Protein AF-A0AAP7FTY3-F1 (afdb_monomer)

Secondary structure (DSSP,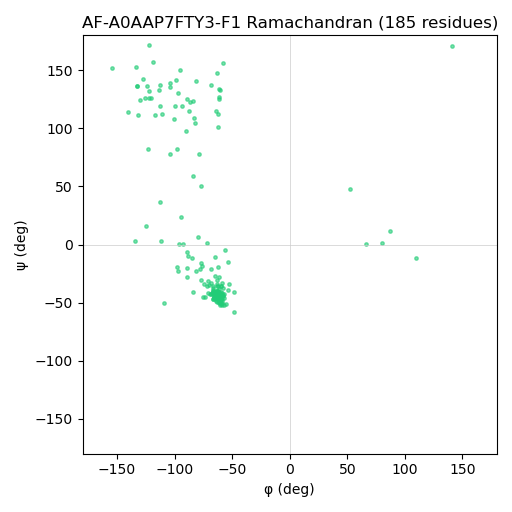 8-state):
-HHHHHHHHHHHHHHHHHIIIIIGGG--BTTB-TTT-HHHHHHHHHHHHHHHHHHHHHHHHHHHHHHHHHHHHHHHHHHHHHHHHHHHHHHTT-TT-TT-SGGGS-EEEE---TTSSHHHHHHHSS---SEEEE---TT--S-EEEEEE-SS-EEEEEE----GGGHHHHHHHHHHHHHHHHHHS--

Radius of gyration: 29.07 Å; Cα contacts (8 Å, |Δi|>4): 144; chains: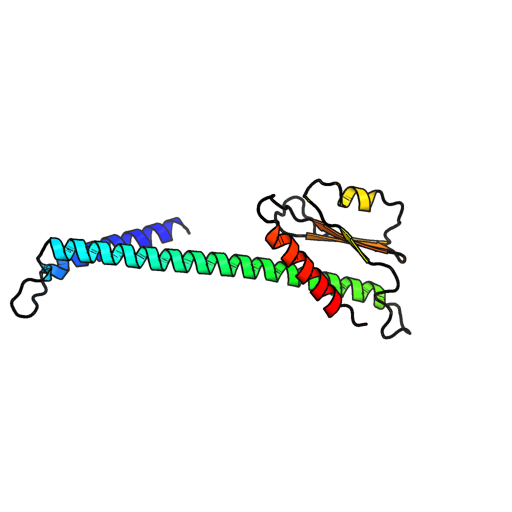 1; bounding box: 70×32×79 Å

Nearest PDB structures (foldseek):
  1e0s-assembly1_A  TM=6.165E-01  e=3.389E-02  Homo sapiens
  5ldd-assembly2_F  TM=4.486E-01  e=7.496E-02  Thermochaetoides thermophila DSM 1495
  3bb1-assembly3_E  TM=3.686E-01  e=3.668E-01  Pisum sativum
  3bb1-assembly3_F  TM=3.604E-01  e=8.113E-01  Pisum sativum
  3oa4-assembly1_A-2  TM=3.717E-01  e=9.744E-01  Halalkalibacterium halodurans C-125

Mean predicted aligned error: 12.83 Å

Sequence (187 aa):
MKRNLVSKTIISHISTLIIIWILLPFFKLSSYDLFASEVVKLFLTCMYFITFYVIKAHKDYKINFNSADQEYNGYLSKFSEALRELIYLRTKNIRFFRGRGLYRSPWFLTLGLSGSGKTTIVKNCNIHFNSKYSETSAKSNKPTFDWYSSPDITFIDINFKLTEVNRVEEASLFDNVIDLIKKESPS

Foldseek 3Di:
DVVVVVVVVVVVLVVVLCCQQPVLQVDDDPNDSQSPDPVNSVVVNVVVVVVVVVVVVVVVVVVVVVVVVVLLVVVLVVLLVVLLVVLCVQCVVPPDDDACRPVLAEEEEFDDAPPPCSVVCVVPPPDDFPDWDWPDDVPDQGWIWIWTDDSHYIYTYTDHNDDPPPPVVVVVSVVSSVVSNPVSRGD

Organism: NCBI:txid299583

Structure (mmCIF, N/CA/C/O backbone):
data_AF-A0AAP7FTY3-F1
#
_entry.id   AF-A0AAP7FTY3-F1
#
loop_
_atom_site.group_PDB
_atom_site.id
_atom_site.type_symbol
_atom_site.label_atom_id
_atom_site.label_alt_id
_atom_site.label_comp_id
_atom_site.label_asym_id
_atom_site.label_entity_id
_atom_site.label_seq_id
_atom_site.pdbx_PDB_ins_code
_atom_site.Cartn_x
_atom_site.Cartn_y
_atom_site.Cartn_z
_atom_site.occupancy
_atom_site.B_iso_or_equiv
_atom_site.auth_seq_id
_atom_site.auth_comp_id
_atom_site.auth_asym_id
_atom_site.auth_atom_id
_atom_site.pdbx_PDB_model_num
ATOM 1 N N . MET A 1 1 ? 16.499 15.109 -7.186 1.00 56.25 1 MET A N 1
ATOM 2 C CA . MET A 1 1 ? 17.030 13.726 -7.287 1.00 56.25 1 MET A CA 1
ATOM 3 C C . MET A 1 1 ? 16.732 13.038 -8.627 1.00 56.25 1 MET A C 1
ATOM 5 O O . MET A 1 1 ? 17.673 12.549 -9.237 1.00 56.25 1 MET A O 1
ATOM 9 N N . LYS A 1 2 ? 15.487 13.053 -9.148 1.00 51.47 2 LYS A N 1
ATOM 10 C CA . LYS A 1 2 ? 15.118 12.424 -10.445 1.00 51.47 2 LYS A CA 1
ATOM 11 C C . LYS A 1 2 ? 15.978 12.864 -11.647 1.00 51.47 2 LYS A C 1
ATOM 13 O O . LYS A 1 2 ? 16.383 12.022 -12.438 1.00 51.47 2 LYS A O 1
ATOM 18 N N . ARG A 1 3 ? 16.340 14.152 -11.732 1.00 59.53 3 ARG A N 1
ATOM 19 C CA . ARG A 1 3 ? 17.196 14.702 -12.807 1.00 59.53 3 ARG A CA 1
ATOM 20 C C . ARG A 1 3 ? 18.577 14.030 -12.896 1.00 59.53 3 ARG A C 1
ATOM 22 O O . ARG A 1 3 ? 19.085 13.839 -13.992 1.00 59.53 3 ARG A O 1
ATOM 29 N N . ASN A 1 4 ? 19.131 13.607 -11.756 1.00 72.69 4 ASN A N 1
ATOM 30 C CA . ASN A 1 4 ? 20.446 12.962 -11.683 1.00 72.69 4 ASN A CA 1
ATOM 31 C C . ASN A 1 4 ? 20.398 11.469 -12.037 1.00 72.69 4 ASN A C 1
ATOM 33 O O . ASN A 1 4 ? 21.420 10.902 -12.405 1.00 72.69 4 ASN A O 1
ATOM 37 N N . LEU A 1 5 ? 19.238 10.813 -11.911 1.00 71.19 5 LEU A N 1
ATOM 38 C CA . LEU A 1 5 ? 19.076 9.437 -12.391 1.00 71.19 5 LEU A CA 1
ATOM 39 C C . LEU A 1 5 ? 18.956 9.411 -13.913 1.00 71.19 5 LEU A C 1
ATOM 41 O O . LEU A 1 5 ? 19.634 8.623 -14.562 1.00 71.19 5 LEU A O 1
ATOM 45 N N . VAL A 1 6 ? 18.139 10.308 -14.472 1.00 75.12 6 VAL A N 1
ATOM 46 C CA . VAL A 1 6 ? 17.944 10.412 -15.923 1.00 75.12 6 VAL A CA 1
ATOM 47 C C . VAL A 1 6 ? 19.269 10.717 -16.624 1.00 75.12 6 VAL A C 1
ATOM 49 O O . VAL A 1 6 ? 19.604 10.046 -17.596 1.00 75.12 6 VAL A O 1
ATOM 52 N N . SER A 1 7 ? 20.076 11.641 -16.087 1.00 78.62 7 SER A N 1
ATOM 53 C CA . SER A 1 7 ? 21.395 11.941 -16.655 1.00 78.62 7 SER A CA 1
ATOM 54 C C . SER A 1 7 ? 22.347 10.741 -16.612 1.00 78.62 7 SER A C 1
ATOM 56 O O . SER A 1 7 ? 22.987 10.445 -17.615 1.00 78.62 7 SER A O 1
ATOM 58 N N . LYS A 1 8 ? 22.398 9.990 -15.504 1.00 87.19 8 LYS A N 1
ATOM 59 C CA . LYS A 1 8 ? 23.233 8.780 -15.390 1.00 87.19 8 LYS A CA 1
ATOM 60 C C . LYS A 1 8 ? 22.822 7.689 -16.377 1.00 87.19 8 LYS A C 1
ATOM 62 O O . LYS A 1 8 ? 23.684 7.062 -16.987 1.00 87.19 8 LYS A 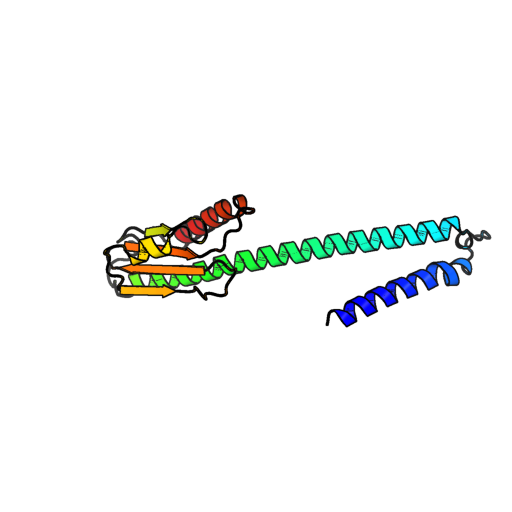O 1
ATOM 67 N N . THR A 1 9 ? 21.520 7.475 -16.558 1.00 89.44 9 THR A N 1
ATOM 68 C CA . THR A 1 9 ? 21.015 6.504 -17.531 1.00 89.44 9 THR A CA 1
ATOM 69 C C . THR A 1 9 ? 21.384 6.919 -18.951 1.00 89.44 9 THR A C 1
ATOM 71 O O . THR A 1 9 ? 21.896 6.091 -19.695 1.00 89.44 9 THR A O 1
ATOM 74 N N . ILE A 1 10 ? 21.208 8.190 -19.318 1.00 90.38 10 ILE A N 1
ATOM 75 C CA . ILE A 1 10 ? 21.577 8.697 -20.649 1.00 90.38 10 ILE A CA 1
ATOM 76 C C . ILE A 1 10 ? 23.078 8.518 -20.909 1.00 90.38 10 ILE A C 1
ATOM 78 O O . ILE A 1 10 ? 23.454 7.967 -21.939 1.00 90.38 10 ILE A O 1
ATOM 82 N N . ILE A 1 11 ? 23.933 8.896 -19.953 1.00 92.75 11 ILE A N 1
ATOM 83 C CA . ILE A 1 11 ? 25.392 8.740 -20.067 1.00 92.75 11 ILE A CA 1
ATOM 84 C C . ILE A 1 11 ? 25.777 7.267 -20.272 1.00 92.75 11 ILE A C 1
ATOM 86 O O . ILE A 1 11 ? 26.617 6.968 -21.117 1.00 92.75 11 ILE A O 1
ATOM 90 N N . SER A 1 12 ? 25.136 6.337 -19.556 1.00 90.69 12 SER A N 1
ATOM 91 C CA . SER A 1 12 ? 25.382 4.897 -19.714 1.00 90.69 12 SER A CA 1
ATOM 92 C C . SER A 1 12 ? 25.024 4.382 -21.113 1.00 90.69 12 SER A C 1
ATOM 94 O O . SER A 1 12 ? 25.802 3.624 -21.693 1.00 90.69 12 SER A O 1
ATOM 96 N N . HIS A 1 13 ? 23.899 4.823 -21.684 1.00 94.69 13 HIS A N 1
ATOM 97 C CA . HIS A 1 13 ? 23.507 4.436 -23.042 1.00 94.69 13 HIS A CA 1
ATOM 98 C C . HIS A 1 13 ? 24.479 4.998 -24.081 1.00 94.69 13 HIS A C 1
ATOM 100 O O . HIS A 1 13 ? 24.953 4.254 -24.934 1.00 94.69 13 HIS A O 1
ATOM 106 N N . ILE A 1 14 ? 24.827 6.285 -23.973 1.00 94.56 14 ILE A N 1
ATOM 107 C CA . ILE A 1 14 ? 25.783 6.940 -24.877 1.00 94.56 14 ILE A CA 1
ATOM 108 C C . ILE A 1 14 ? 27.138 6.226 -24.827 1.00 94.56 14 ILE A C 1
ATOM 110 O O . ILE A 1 14 ? 27.696 5.891 -25.867 1.00 94.56 14 ILE A O 1
ATOM 114 N N . SER A 1 15 ? 27.644 5.934 -23.627 1.00 94.25 15 SER A N 1
ATOM 115 C CA . SER A 1 15 ? 28.904 5.209 -23.450 1.00 94.25 15 SER A CA 1
ATOM 116 C C . SER A 1 15 ? 28.859 3.813 -24.078 1.00 94.25 15 SER A C 1
ATOM 118 O O . SER A 1 15 ? 29.801 3.425 -24.764 1.00 94.25 15 SER A O 1
ATOM 120 N N . THR A 1 16 ? 27.753 3.083 -23.911 1.00 93.88 16 THR A N 1
ATOM 121 C CA . THR A 1 16 ? 27.599 1.740 -24.492 1.00 93.88 16 THR A CA 1
ATOM 122 C C . THR A 1 16 ? 27.535 1.787 -26.019 1.00 93.88 16 THR A C 1
ATOM 124 O O . THR A 1 16 ? 28.165 0.971 -26.686 1.00 93.88 16 THR A O 1
ATOM 127 N N . LEU A 1 17 ? 26.841 2.776 -26.588 1.00 94.81 17 LEU A N 1
ATOM 128 C CA . LEU A 1 17 ? 26.791 2.982 -28.036 1.00 94.81 17 LEU A CA 1
ATOM 129 C C . LEU A 1 17 ? 28.168 3.333 -28.606 1.00 94.81 17 LEU A C 1
ATOM 131 O O . LEU A 1 17 ? 28.553 2.769 -29.624 1.00 94.81 17 LEU A O 1
ATOM 135 N N . ILE A 1 18 ? 28.939 4.186 -27.926 1.00 95.00 18 ILE A N 1
ATOM 136 C CA . ILE A 1 18 ? 30.329 4.488 -28.303 1.00 95.00 18 ILE A CA 1
ATOM 137 C C . ILE A 1 18 ? 31.173 3.209 -28.305 1.00 95.00 18 ILE A C 1
ATOM 139 O O . ILE A 1 18 ? 31.917 2.967 -29.252 1.00 95.00 18 ILE A O 1
ATOM 143 N N . ILE A 1 19 ? 31.036 2.358 -27.285 1.00 93.31 19 ILE A N 1
ATOM 144 C CA . ILE A 1 19 ? 31.771 1.091 -27.227 1.00 93.31 19 ILE A CA 1
ATOM 145 C C . ILE A 1 19 ? 31.411 0.201 -28.422 1.00 93.31 19 ILE A C 1
ATOM 147 O O . ILE A 1 19 ? 32.313 -0.265 -29.110 1.00 93.31 19 ILE A O 1
ATOM 151 N N . ILE A 1 20 ? 30.121 -0.002 -28.704 1.00 93.00 20 ILE A N 1
ATOM 152 C CA . ILE A 1 20 ? 29.664 -0.895 -29.782 1.00 93.00 20 ILE A CA 1
ATOM 153 C C . ILE A 1 20 ? 30.061 -0.367 -31.166 1.00 93.00 20 ILE A C 1
ATOM 155 O O . ILE A 1 20 ? 30.523 -1.136 -32.005 1.00 93.00 20 ILE A O 1
ATOM 159 N N . TRP A 1 21 ? 29.874 0.928 -31.416 1.00 93.56 21 TRP A N 1
ATOM 160 C CA . TRP A 1 21 ? 30.017 1.498 -32.757 1.00 93.56 21 TRP A CA 1
ATOM 161 C C . TRP A 1 21 ? 31.434 1.961 -33.082 1.00 93.56 21 TRP A C 1
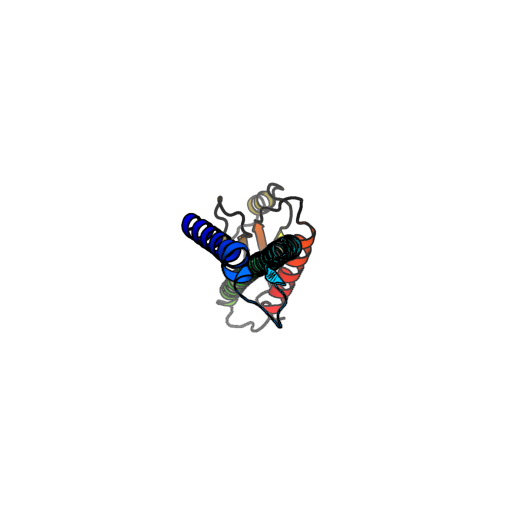ATOM 163 O O . TRP A 1 21 ? 31.811 1.946 -34.252 1.00 93.56 21 TRP A O 1
ATOM 173 N N . ILE A 1 22 ? 32.216 2.357 -32.074 1.00 92.88 22 ILE A N 1
ATOM 174 C CA . ILE A 1 22 ? 33.556 2.922 -32.268 1.00 92.88 22 ILE A CA 1
ATOM 175 C C . ILE A 1 22 ? 34.631 1.948 -31.798 1.00 92.88 22 ILE A C 1
ATOM 177 O O . ILE A 1 22 ? 35.552 1.679 -32.555 1.00 92.88 22 ILE A O 1
ATOM 181 N N . LEU A 1 23 ? 34.539 1.405 -30.581 1.00 89.94 23 LEU A N 1
ATOM 182 C CA . LEU A 1 23 ? 35.636 0.616 -30.001 1.00 89.94 23 LEU A CA 1
ATOM 183 C C . LEU A 1 23 ? 35.629 -0.849 -30.453 1.00 89.94 23 LEU A C 1
ATOM 185 O O . LEU A 1 23 ? 36.684 -1.409 -30.740 1.00 89.94 23 LEU A O 1
ATOM 189 N N . LEU A 1 24 ? 34.453 -1.471 -30.534 1.00 87.75 24 LEU A N 1
ATOM 190 C CA . LEU A 1 24 ? 34.304 -2.892 -30.849 1.00 87.75 24 LEU A CA 1
ATOM 191 C C . LEU A 1 24 ? 34.847 -3.292 -32.240 1.00 87.75 24 LEU A C 1
ATOM 193 O O . LEU A 1 24 ? 35.488 -4.338 -32.321 1.00 87.75 24 LEU A O 1
ATOM 197 N N . PRO A 1 25 ? 34.695 -2.482 -33.311 1.00 87.75 25 PRO A N 1
ATOM 198 C CA . PRO A 1 25 ? 35.256 -2.789 -34.632 1.00 87.75 25 PRO A CA 1
ATOM 199 C C . PRO A 1 25 ? 36.789 -2.892 -34.685 1.00 87.75 25 PRO A C 1
ATOM 201 O O . PRO A 1 25 ? 37.315 -3.482 -35.625 1.00 87.75 25 PRO A O 1
ATOM 204 N N . PHE A 1 26 ? 37.517 -2.343 -33.702 1.00 86.00 26 PHE A N 1
ATOM 205 C CA . PHE A 1 26 ? 38.982 -2.460 -33.638 1.00 86.00 26 PHE A CA 1
ATOM 206 C C . PHE A 1 26 ? 39.458 -3.829 -33.134 1.00 86.00 26 PHE A C 1
ATOM 208 O O . PHE A 1 26 ? 40.625 -4.178 -33.317 1.00 86.00 26 PHE A O 1
ATOM 215 N N . PHE A 1 27 ? 38.578 -4.619 -32.514 1.00 83.94 27 PHE A N 1
ATOM 216 C CA . PHE A 1 27 ? 38.914 -5.955 -32.038 1.00 83.94 27 PHE A CA 1
ATOM 217 C C . PHE A 1 27 ? 38.703 -6.979 -33.154 1.00 83.94 27 PHE A C 1
ATOM 219 O O . PHE A 1 27 ? 37.579 -7.237 -33.582 1.00 83.94 27 PHE A O 1
ATOM 226 N N . LYS A 1 28 ? 39.796 -7.597 -33.604 1.00 81.62 28 LYS A N 1
ATOM 227 C CA . LYS A 1 28 ? 39.770 -8.687 -34.584 1.00 81.62 28 LYS A CA 1
ATOM 228 C C . LYS A 1 28 ? 39.847 -10.022 -33.859 1.00 81.62 28 LYS A C 1
ATOM 230 O O . LYS A 1 28 ? 40.738 -10.223 -33.034 1.00 81.62 28 LYS A O 1
ATOM 235 N N . LEU A 1 29 ? 38.948 -10.947 -34.183 1.00 77.00 29 LEU A N 1
ATOM 236 C CA . LEU A 1 29 ? 38.989 -12.310 -33.659 1.00 77.00 29 LEU A CA 1
ATOM 237 C C . LEU A 1 29 ? 39.301 -13.260 -34.819 1.00 77.00 29 LEU A C 1
ATOM 239 O O . LEU A 1 29 ? 38.539 -13.330 -35.779 1.00 77.00 29 LEU A O 1
ATOM 243 N N . SER A 1 30 ? 40.417 -13.992 -34.742 1.00 65.50 30 SER A N 1
ATOM 244 C CA . SER A 1 30 ? 40.766 -15.039 -35.719 1.00 65.50 30 SER A CA 1
ATOM 245 C C . SER A 1 30 ? 40.736 -14.562 -37.186 1.00 65.50 30 SER A C 1
ATOM 247 O O . SER A 1 30 ? 40.146 -15.211 -38.047 1.00 65.50 30 SER A O 1
ATOM 249 N N . SER A 1 31 ? 41.354 -13.413 -37.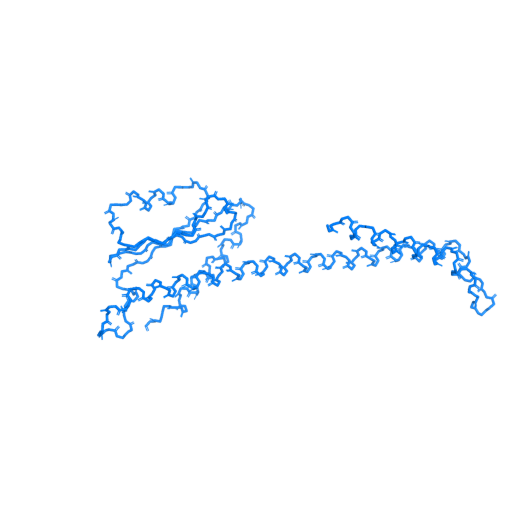472 1.00 72.75 31 SER A N 1
ATOM 250 C CA . SER A 1 31 ? 41.486 -12.842 -38.828 1.00 72.75 31 SER A CA 1
ATOM 251 C C . SER A 1 31 ? 40.187 -12.389 -39.515 1.00 72.75 31 SER A C 1
ATOM 253 O O . SER A 1 31 ? 40.257 -11.870 -40.627 1.00 72.75 31 SER A O 1
ATOM 255 N N . TYR A 1 32 ? 39.026 -12.515 -38.863 1.00 75.38 32 TYR A N 1
ATOM 256 C CA . TYR A 1 32 ? 37.750 -11.994 -39.354 1.00 75.38 32 TYR A CA 1
ATOM 257 C C . TYR A 1 32 ? 37.348 -10.726 -38.594 1.00 75.38 32 TYR A C 1
ATOM 259 O O . TYR A 1 32 ? 37.378 -10.675 -37.360 1.00 75.38 32 TYR A O 1
ATOM 267 N N . ASP A 1 33 ? 36.892 -9.715 -39.334 1.00 81.56 33 ASP A N 1
ATOM 268 C CA . ASP A 1 33 ? 36.390 -8.452 -38.783 1.00 81.56 33 ASP A CA 1
ATOM 269 C C . ASP A 1 33 ? 34.911 -8.592 -38.378 1.00 81.56 33 ASP A C 1
ATOM 271 O O . ASP A 1 33 ? 34.017 -7.905 -38.873 1.00 81.56 33 ASP A O 1
ATOM 275 N N . LEU A 1 34 ? 34.642 -9.535 -37.470 1.00 78.69 34 LEU A N 1
ATOM 276 C CA . LEU A 1 34 ? 33.290 -9.951 -37.081 1.00 78.69 34 LEU A CA 1
ATOM 277 C C . LEU A 1 34 ? 32.464 -8.788 -36.500 1.00 78.69 34 LEU A C 1
ATOM 279 O O . LEU A 1 34 ? 31.272 -8.672 -36.773 1.00 78.69 34 LEU A O 1
ATOM 283 N N . PHE A 1 35 ? 33.112 -7.884 -35.761 1.00 83.62 35 PHE A N 1
ATOM 284 C CA . PHE A 1 35 ? 32.482 -6.709 -35.150 1.00 83.62 35 PHE A CA 1
ATOM 285 C C . PHE A 1 35 ? 32.465 -5.463 -36.050 1.00 83.62 35 PHE A C 1
ATOM 287 O O . PHE A 1 35 ? 31.834 -4.467 -35.699 1.00 83.62 35 PHE A O 1
ATOM 294 N N . ALA A 1 36 ? 33.118 -5.499 -37.218 1.00 83.50 36 ALA A N 1
ATOM 295 C CA . ALA A 1 36 ? 33.057 -4.398 -38.181 1.00 83.50 36 ALA A CA 1
ATOM 296 C C . ALA A 1 36 ? 31.750 -4.403 -38.989 1.00 83.50 36 ALA A C 1
ATOM 298 O O . ALA A 1 36 ? 31.345 -3.358 -39.499 1.00 83.50 36 ALA A O 1
ATOM 299 N N . SER A 1 37 ? 31.069 -5.553 -39.063 1.00 90.31 37 SER A N 1
ATOM 300 C CA . SER A 1 37 ? 29.787 -5.694 -39.752 1.00 90.31 37 SER A CA 1
ATOM 301 C C . SER A 1 37 ? 28.703 -4.812 -39.129 1.00 90.31 37 SER A C 1
ATOM 303 O O . SER A 1 37 ? 28.418 -4.892 -37.931 1.00 90.31 37 SER A O 1
ATOM 305 N N . GLU A 1 38 ? 28.047 -4.004 -39.963 1.00 90.75 38 GLU A N 1
ATOM 306 C CA . GLU A 1 38 ? 26.922 -3.151 -39.556 1.00 90.75 38 GLU A CA 1
ATOM 307 C C . GLU A 1 38 ? 25.753 -3.964 -38.988 1.00 90.75 38 GLU A C 1
ATOM 309 O O . GLU A 1 38 ? 25.118 -3.567 -38.010 1.00 90.75 38 GLU A O 1
ATOM 314 N N . VAL A 1 39 ? 25.517 -5.156 -39.542 1.00 92.44 39 VAL A N 1
ATOM 315 C CA . VAL A 1 39 ? 24.453 -6.059 -39.083 1.00 92.44 39 VAL A CA 1
ATOM 316 C C . VAL A 1 39 ? 24.728 -6.535 -37.656 1.00 92.44 39 VAL A C 1
ATOM 318 O O . VAL A 1 39 ? 23.821 -6.565 -36.824 1.00 92.44 39 VAL A O 1
ATOM 321 N N . VAL A 1 40 ? 25.989 -6.851 -37.344 1.00 91.06 40 VAL A N 1
ATOM 322 C CA . VAL A 1 40 ? 26.396 -7.305 -36.006 1.00 91.06 40 VAL A CA 1
ATOM 323 C C . VAL A 1 40 ? 26.275 -6.169 -34.988 1.00 91.06 40 VAL A C 1
ATOM 325 O O . VAL A 1 40 ? 25.738 -6.381 -33.900 1.00 91.06 40 VAL A O 1
ATOM 328 N N . LYS A 1 41 ? 26.689 -4.945 -35.341 1.00 91.50 41 LYS A N 1
ATOM 329 C CA . LYS A 1 41 ? 26.549 -3.759 -34.473 1.00 91.50 41 LYS A CA 1
ATOM 330 C C . LYS A 1 41 ? 25.088 -3.431 -34.163 1.00 91.50 41 LYS A C 1
ATOM 332 O O . LYS A 1 41 ? 24.751 -3.171 -33.003 1.00 91.50 41 LYS A O 1
ATOM 337 N N . LEU A 1 42 ? 24.212 -3.478 -35.169 1.00 94.00 42 LEU A N 1
ATOM 338 C CA . LEU A 1 42 ? 22.771 -3.289 -34.984 1.00 94.00 42 LEU A CA 1
ATOM 339 C C . LEU A 1 42 ? 22.185 -4.362 -34.066 1.00 94.00 42 LEU A C 1
ATOM 341 O O . LEU A 1 42 ? 21.486 -4.031 -33.108 1.00 94.00 42 LEU A O 1
ATOM 345 N N . PHE A 1 43 ? 22.530 -5.630 -34.297 1.00 95.06 43 PHE A N 1
ATOM 346 C CA . PHE A 1 43 ? 22.065 -6.738 -33.468 1.00 95.06 43 PHE A CA 1
ATOM 347 C C . PHE A 1 43 ? 22.486 -6.583 -31.997 1.00 95.06 43 PHE A C 1
ATOM 349 O O . PHE A 1 43 ? 21.647 -6.692 -31.102 1.00 95.06 43 PHE A O 1
ATOM 356 N N . LEU A 1 44 ? 23.756 -6.255 -31.735 1.00 93.56 44 LEU A N 1
ATOM 357 C CA . LEU A 1 44 ? 24.267 -6.010 -30.380 1.00 93.56 44 LEU A CA 1
ATOM 358 C C . LEU A 1 44 ? 23.581 -4.815 -29.710 1.00 93.56 44 LEU A C 1
ATOM 360 O O . LEU A 1 44 ? 23.237 -4.882 -28.528 1.00 93.56 44 LEU A O 1
ATOM 364 N N . THR A 1 45 ? 23.330 -3.746 -30.468 1.00 94.62 45 THR A N 1
ATOM 365 C CA . THR A 1 45 ? 22.603 -2.569 -29.975 1.00 94.62 45 THR A CA 1
ATOM 366 C C . THR A 1 45 ? 21.177 -2.945 -29.562 1.00 94.62 45 THR A C 1
ATOM 368 O O . THR A 1 45 ? 20.746 -2.612 -28.457 1.00 94.62 45 THR A O 1
ATOM 371 N N . CYS A 1 46 ? 20.454 -3.694 -30.399 1.00 96.06 46 CYS A N 1
ATOM 372 C CA . CYS A 1 46 ? 19.114 -4.186 -30.079 1.00 96.06 46 CYS A CA 1
ATOM 373 C C . CYS A 1 46 ? 19.117 -5.097 -28.844 1.00 96.06 46 CYS A C 1
ATOM 375 O O . CYS A 1 46 ? 18.321 -4.884 -27.929 1.00 96.06 46 CYS A O 1
ATOM 377 N N . MET A 1 47 ? 20.036 -6.066 -28.776 1.00 96.06 47 MET A N 1
ATOM 378 C CA . MET A 1 47 ? 20.181 -6.968 -27.627 1.00 96.06 47 MET A CA 1
ATOM 379 C C . MET A 1 47 ? 20.426 -6.207 -26.322 1.00 96.06 47 MET A C 1
ATOM 381 O O . MET A 1 47 ? 19.803 -6.520 -25.303 1.00 96.06 47 MET A O 1
ATOM 385 N N . TYR A 1 48 ? 21.284 -5.185 -26.352 1.00 95.88 48 TYR A N 1
ATOM 386 C CA . TYR A 1 48 ? 21.545 -4.328 -25.200 1.00 95.88 48 TYR A CA 1
ATOM 387 C C . TYR A 1 48 ? 20.271 -3.626 -24.710 1.00 95.88 48 TYR A C 1
ATOM 389 O O . TYR A 1 48 ? 19.934 -3.736 -23.530 1.00 95.88 48 TYR A O 1
ATOM 397 N N . PHE A 1 49 ? 19.529 -2.957 -25.600 1.00 96.06 49 PHE A N 1
ATOM 398 C CA . PHE A 1 49 ? 18.308 -2.246 -25.213 1.00 96.06 49 PHE A CA 1
ATOM 399 C C . PHE A 1 49 ? 17.225 -3.190 -24.690 1.00 96.06 49 PHE A C 1
ATOM 401 O O . PHE A 1 49 ? 16.628 -2.903 -23.653 1.00 96.06 49 PHE A O 1
ATOM 408 N N . ILE A 1 50 ? 17.000 -4.328 -25.355 1.00 96.31 50 ILE A N 1
ATOM 409 C CA . ILE A 1 50 ? 16.035 -5.340 -24.902 1.00 96.31 50 ILE A CA 1
ATOM 410 C C . ILE A 1 50 ? 16.390 -5.789 -23.484 1.00 96.31 50 ILE A C 1
ATOM 412 O O . ILE A 1 50 ? 15.560 -5.709 -22.580 1.00 96.31 50 ILE A O 1
ATOM 416 N N . THR A 1 51 ? 17.644 -6.185 -23.264 1.00 95.44 51 THR A N 1
ATOM 417 C CA . THR A 1 51 ? 18.115 -6.658 -21.957 1.00 95.44 51 THR A CA 1
ATOM 418 C C . THR A 1 51 ? 17.966 -5.576 -20.888 1.00 95.44 51 THR A C 1
ATOM 420 O O . THR A 1 51 ? 17.450 -5.839 -19.800 1.00 95.44 51 THR A O 1
ATOM 423 N N . PHE A 1 52 ? 18.356 -4.337 -21.196 1.00 94.75 52 PHE A N 1
ATOM 424 C CA . PHE A 1 52 ? 18.249 -3.211 -20.274 1.00 94.75 52 PHE A CA 1
ATOM 425 C C . PHE A 1 52 ? 16.796 -2.935 -19.867 1.00 94.75 52 PHE A C 1
ATOM 427 O O . PHE A 1 52 ? 16.504 -2.819 -18.674 1.00 94.75 52 PHE A O 1
ATOM 434 N N . TYR A 1 53 ? 15.875 -2.856 -20.833 1.00 94.62 53 TYR A N 1
ATOM 435 C CA . TYR A 1 53 ? 14.469 -2.566 -20.554 1.00 94.62 53 TYR A CA 1
ATOM 436 C C . TYR A 1 53 ? 13.760 -3.717 -19.842 1.00 94.62 53 TYR A C 1
ATOM 438 O O . TYR A 1 53 ? 12.962 -3.449 -18.948 1.00 94.62 53 TYR A O 1
ATOM 446 N N . VAL A 1 54 ? 14.097 -4.974 -20.148 1.00 95.50 54 VAL A N 1
ATOM 447 C CA . VAL A 1 54 ? 13.573 -6.141 -19.420 1.00 95.50 54 VAL A CA 1
ATOM 448 C C . VAL A 1 54 ? 14.031 -6.125 -17.960 1.00 95.50 54 VAL A C 1
ATOM 450 O O . VAL A 1 54 ? 13.205 -6.237 -17.054 1.00 95.50 54 VAL A O 1
ATOM 453 N N . ILE A 1 55 ? 15.327 -5.909 -17.702 1.00 92.88 55 ILE A N 1
ATOM 454 C CA . ILE A 1 55 ? 15.857 -5.821 -16.331 1.00 92.88 55 ILE A CA 1
ATOM 455 C C . ILE A 1 55 ? 15.221 -4.651 -15.578 1.00 92.88 55 ILE A C 1
ATOM 457 O O . ILE A 1 55 ? 14.876 -4.785 -14.401 1.00 92.88 55 ILE A O 1
ATOM 461 N N . LYS A 1 56 ? 15.066 -3.500 -16.236 1.00 92.06 56 LYS A N 1
ATOM 462 C CA . LYS A 1 56 ? 14.434 -2.323 -15.642 1.00 92.06 56 LYS A CA 1
ATOM 463 C C . LYS A 1 56 ? 12.972 -2.597 -15.292 1.00 92.06 56 LYS A C 1
ATOM 465 O O . LYS A 1 56 ? 12.595 -2.372 -14.150 1.00 92.06 56 LYS A O 1
ATOM 470 N N . ALA A 1 57 ? 12.192 -3.149 -16.220 1.00 89.31 57 ALA A N 1
ATOM 471 C CA . ALA A 1 57 ? 10.791 -3.495 -15.990 1.00 89.31 57 ALA A CA 1
ATOM 472 C C . ALA A 1 57 ? 10.633 -4.480 -14.823 1.00 89.31 57 ALA A C 1
ATOM 474 O O . ALA A 1 57 ? 9.798 -4.271 -13.947 1.00 89.31 57 ALA A O 1
ATOM 475 N N . HIS A 1 58 ? 11.486 -5.505 -14.752 1.00 90.38 58 HIS A N 1
ATOM 476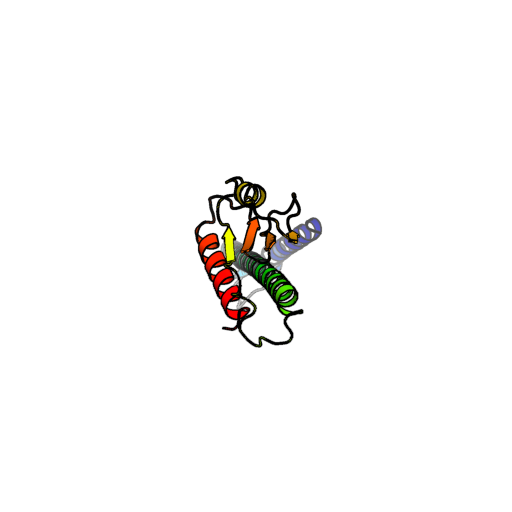 C CA . HIS A 1 58 ? 11.467 -6.463 -13.649 1.00 90.38 58 HIS A CA 1
ATOM 477 C C . HIS A 1 58 ? 11.828 -5.815 -12.301 1.00 90.38 58 HIS A C 1
ATOM 479 O O . HIS A 1 58 ? 11.219 -6.118 -11.274 1.00 90.38 58 HIS A O 1
ATOM 485 N N . LYS A 1 59 ? 12.822 -4.917 -12.273 1.00 87.00 59 LYS A N 1
ATOM 486 C CA . LYS A 1 59 ? 13.187 -4.177 -11.054 1.00 87.00 59 LYS A CA 1
ATOM 487 C C . LYS A 1 59 ? 12.072 -3.239 -10.609 1.00 87.00 59 LYS A C 1
ATOM 489 O O . LYS A 1 59 ? 11.739 -3.247 -9.429 1.00 87.00 59 LYS A O 1
ATOM 494 N N . ASP A 1 60 ? 11.491 -2.484 -11.534 1.00 85.06 60 ASP A N 1
ATOM 495 C CA . ASP A 1 60 ? 10.406 -1.547 -11.247 1.00 85.06 60 ASP A CA 1
ATOM 496 C C . ASP A 1 60 ? 9.171 -2.302 -10.731 1.00 85.06 60 ASP A C 1
ATOM 498 O O . ASP A 1 60 ? 8.601 -1.917 -9.711 1.00 85.06 60 ASP A O 1
ATOM 502 N N . TYR A 1 61 ? 8.824 -3.440 -11.346 1.00 81.75 61 TYR A N 1
ATOM 503 C CA . TYR A 1 61 ? 7.762 -4.324 -10.859 1.00 81.75 61 TYR A CA 1
ATOM 504 C C . TYR A 1 61 ? 8.038 -4.815 -9.434 1.00 81.75 61 TYR A C 1
ATOM 506 O O . TYR A 1 61 ? 7.196 -4.659 -8.555 1.00 81.75 61 TYR A O 1
ATOM 514 N N . LYS A 1 62 ? 9.239 -5.347 -9.174 1.00 82.44 62 LYS A N 1
ATOM 515 C CA . LYS A 1 62 ? 9.615 -5.860 -7.850 1.00 82.44 62 LYS A CA 1
ATOM 516 C C . LYS A 1 62 ? 9.618 -4.770 -6.775 1.00 82.44 62 LYS A C 1
ATOM 518 O O . LYS A 1 62 ? 9.193 -5.025 -5.655 1.00 82.44 62 LYS A O 1
ATOM 523 N N . ILE A 1 63 ? 10.100 -3.567 -7.092 1.00 81.69 63 ILE A N 1
ATOM 524 C CA . ILE A 1 63 ? 10.122 -2.439 -6.151 1.00 81.69 63 ILE A CA 1
ATOM 525 C C . ILE A 1 63 ? 8.699 -1.993 -5.830 1.00 81.69 63 ILE A C 1
ATOM 527 O O . ILE A 1 63 ? 8.380 -1.822 -4.655 1.00 81.69 63 ILE A O 1
ATOM 531 N N . ASN A 1 64 ? 7.850 -1.833 -6.846 1.00 75.50 64 ASN A N 1
ATOM 532 C CA . ASN A 1 64 ? 6.461 -1.427 -6.657 1.00 75.50 64 ASN A CA 1
ATOM 533 C C . ASN A 1 64 ? 5.682 -2.479 -5.863 1.00 75.50 64 ASN A C 1
ATOM 535 O O . ASN A 1 64 ? 4.986 -2.121 -4.919 1.00 75.50 64 ASN A O 1
ATOM 539 N N . PHE A 1 65 ? 5.860 -3.761 -6.190 1.00 76.12 65 PHE A N 1
ATOM 540 C CA . PHE A 1 65 ? 5.238 -4.869 -5.470 1.00 76.12 65 PHE A CA 1
ATOM 541 C C . PHE A 1 65 ? 5.676 -4.909 -4.002 1.00 76.12 65 PHE A C 1
ATOM 543 O O . PHE A 1 65 ? 4.833 -4.879 -3.113 1.00 76.12 65 PHE A O 1
ATOM 550 N N . ASN A 1 66 ? 6.984 -4.882 -3.729 1.00 74.62 66 ASN A N 1
ATOM 551 C CA . ASN A 1 66 ? 7.495 -4.882 -2.356 1.00 74.62 66 ASN A CA 1
ATOM 552 C C . ASN A 1 66 ? 7.060 -3.637 -1.573 1.00 74.62 66 ASN A C 1
ATOM 554 O O . ASN A 1 66 ? 6.837 -3.723 -0.374 1.00 74.62 66 ASN A O 1
ATOM 558 N N . SER A 1 67 ? 6.970 -2.480 -2.233 1.00 72.31 67 SER A N 1
ATOM 559 C CA . SER A 1 67 ? 6.532 -1.237 -1.591 1.00 72.31 67 SER A CA 1
ATOM 560 C C . SER A 1 67 ? 5.047 -1.296 -1.235 1.00 72.31 67 SER A C 1
ATOM 562 O O . SER A 1 67 ? 4.683 -0.907 -0.130 1.00 72.31 67 SER A O 1
ATOM 564 N N . ALA A 1 68 ? 4.208 -1.825 -2.132 1.00 70.12 68 ALA A N 1
ATOM 565 C CA . ALA A 1 68 ? 2.791 -2.059 -1.871 1.00 70.12 68 ALA A CA 1
ATOM 566 C C . ALA A 1 68 ? 2.589 -3.072 -0.732 1.00 70.12 68 ALA A C 1
ATOM 568 O O . ALA A 1 68 ? 1.801 -2.818 0.174 1.00 70.12 68 ALA A O 1
ATOM 569 N N . ASP A 1 69 ? 3.352 -4.167 -0.722 1.00 74.31 69 ASP A N 1
ATOM 570 C CA . ASP A 1 69 ? 3.308 -5.180 0.338 1.00 74.31 69 ASP A CA 1
ATOM 571 C C . ASP A 1 69 ? 3.814 -4.636 1.688 1.00 74.31 69 ASP A C 1
ATOM 573 O O . ASP A 1 69 ? 3.194 -4.845 2.729 1.00 74.31 69 ASP A O 1
ATOM 577 N N . GLN A 1 70 ? 4.902 -3.859 1.705 1.00 74.19 70 GLN A N 1
ATOM 578 C CA . GLN A 1 70 ? 5.373 -3.185 2.922 1.00 74.19 70 GLN A CA 1
ATOM 579 C C . GLN A 1 70 ? 4.355 -2.179 3.460 1.00 74.19 70 GLN A C 1
ATOM 581 O O . GLN A 1 70 ? 4.150 -2.094 4.671 1.00 74.19 70 GLN A O 1
ATOM 586 N N . GLU A 1 71 ? 3.726 -1.409 2.575 1.00 68.12 71 GLU A N 1
ATOM 587 C CA . GLU A 1 71 ? 2.691 -0.453 2.947 1.00 68.12 71 GLU A CA 1
ATOM 588 C C . GLU A 1 71 ? 1.461 -1.173 3.518 1.00 68.12 71 GLU A C 1
ATOM 590 O O . GLU A 1 71 ? 0.983 -0.794 4.588 1.00 68.12 71 GLU A O 1
ATOM 595 N N . TYR A 1 72 ? 1.025 -2.259 2.875 1.00 70.19 72 TYR A N 1
ATOM 596 C CA . TYR A 1 72 ? -0.057 -3.128 3.335 1.00 70.19 72 TYR A CA 1
ATOM 597 C C . TYR A 1 72 ? 0.217 -3.728 4.722 1.00 70.19 72 TYR A C 1
ATOM 599 O O . TYR A 1 72 ? -0.580 -3.563 5.649 1.00 70.19 72 TYR A O 1
ATOM 607 N N . ASN A 1 73 ? 1.383 -4.350 4.909 1.00 74.00 73 ASN A N 1
ATOM 608 C CA . ASN A 1 73 ? 1.786 -4.930 6.190 1.00 74.00 73 ASN A CA 1
ATOM 609 C C . ASN A 1 73 ? 1.924 -3.868 7.294 1.00 74.00 73 ASN A C 1
ATOM 611 O O . ASN A 1 73 ? 1.589 -4.128 8.450 1.00 74.00 73 ASN A O 1
ATOM 615 N N . GLY A 1 74 ? 2.351 -2.650 6.944 1.00 74.88 74 GLY A N 1
ATOM 616 C CA . GLY A 1 74 ? 2.394 -1.517 7.868 1.00 74.88 74 GLY A CA 1
ATOM 617 C C . GLY A 1 74 ? 1.012 -1.064 8.357 1.00 74.88 74 GLY A C 1
ATOM 618 O O . GLY A 1 74 ? 0.899 -0.526 9.458 1.00 74.88 74 GLY A O 1
ATOM 619 N N . TYR A 1 75 ? -0.054 -1.284 7.581 1.00 71.62 75 TYR A N 1
ATOM 620 C CA . TYR A 1 75 ? -1.423 -1.021 8.036 1.00 71.62 75 TYR A CA 1
ATOM 621 C C . TYR A 1 75 ? -1.900 -2.063 9.035 1.00 71.62 75 TYR A C 1
ATOM 623 O O . TYR A 1 75 ? -2.437 -1.706 10.084 1.00 71.62 75 TYR A O 1
ATOM 631 N N . LEU A 1 76 ? -1.651 -3.340 8.746 1.00 74.75 76 LEU A N 1
ATOM 632 C CA . LEU A 1 76 ? -2.007 -4.426 9.654 1.00 74.75 76 LEU A CA 1
ATOM 633 C C . LEU A 1 76 ? -1.254 -4.326 10.986 1.00 74.75 76 LEU A C 1
ATOM 635 O O . LEU A 1 76 ? -1.839 -4.596 12.033 1.00 74.75 76 LEU A O 1
ATOM 639 N N . SER A 1 77 ? 0.009 -3.884 10.980 1.00 79.44 77 SER A N 1
ATOM 640 C CA . SER A 1 77 ? 0.771 -3.698 12.219 1.00 79.44 77 SER A CA 1
ATOM 641 C C . SER A 1 77 ? 0.185 -2.592 13.100 1.00 79.44 77 SER A C 1
ATOM 643 O O . SER A 1 77 ? -0.004 -2.809 14.293 1.00 79.44 77 SER A O 1
ATOM 645 N N . LYS A 1 78 ? -0.178 -1.439 12.523 1.00 74.81 78 LYS A N 1
ATOM 646 C CA . LYS A 1 78 ? -0.833 -0.347 13.266 1.00 74.81 78 LYS A CA 1
ATOM 647 C C . LYS A 1 78 ? -2.188 -0.761 13.819 1.00 74.81 78 LYS A C 1
ATOM 649 O O . LYS A 1 78 ? -2.492 -0.501 14.978 1.00 74.81 78 LYS A O 1
ATOM 654 N N . PHE A 1 79 ? -2.971 -1.472 13.011 1.00 75.38 79 PHE A N 1
ATOM 655 C CA . PHE A 1 79 ? -4.236 -2.033 13.461 1.00 75.38 79 PHE A CA 1
ATOM 656 C C . PHE A 1 79 ? -4.037 -3.012 14.631 1.00 75.38 79 PHE A C 1
ATOM 658 O O . PHE A 1 79 ? -4.776 -2.955 15.612 1.00 75.38 79 PHE A O 1
ATOM 665 N N . SER A 1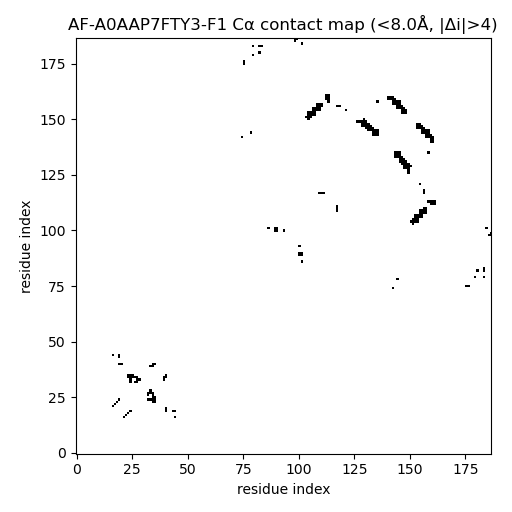 80 ? -2.995 -3.851 14.581 1.00 78.88 80 SER A N 1
ATOM 666 C CA . SER A 1 80 ? -2.622 -4.748 15.683 1.00 78.88 80 SER A CA 1
ATOM 667 C C . SER A 1 80 ? -2.270 -3.996 16.962 1.00 78.88 80 SER A C 1
ATOM 669 O O . SER A 1 80 ? -2.638 -4.438 18.049 1.00 78.88 80 SER A O 1
ATOM 671 N N . GLU A 1 81 ? -1.539 -2.889 16.852 1.00 78.94 81 GLU A N 1
ATOM 672 C CA . GLU A 1 81 ? -1.171 -2.049 17.992 1.00 78.94 81 GLU A CA 1
ATOM 673 C C . GLU A 1 81 ? -2.411 -1.403 18.621 1.00 78.94 81 GLU A C 1
ATOM 675 O O . GLU A 1 81 ? -2.607 -1.515 19.833 1.00 78.94 81 GLU A O 1
ATOM 680 N N . ALA A 1 82 ? -3.300 -0.836 17.800 1.00 73.88 82 ALA A N 1
ATOM 681 C CA . ALA A 1 82 ? -4.562 -0.254 18.253 1.00 73.88 82 ALA A CA 1
ATOM 682 C C . ALA A 1 82 ? -5.493 -1.300 18.903 1.00 73.88 82 ALA A C 1
ATOM 684 O O . ALA A 1 82 ? -6.080 -1.036 19.957 1.00 73.88 82 ALA A O 1
ATOM 685 N N . LEU A 1 83 ? -5.579 -2.515 18.335 1.00 76.31 83 LEU A N 1
ATOM 686 C CA . LEU A 1 83 ? -6.290 -3.650 18.945 1.00 76.31 83 LEU A CA 1
ATOM 687 C C . LEU A 1 83 ? -5.766 -3.931 20.354 1.00 76.31 83 LEU A C 1
ATOM 689 O O . LEU A 1 83 ? -6.547 -4.009 21.304 1.00 76.31 83 LEU A O 1
ATOM 693 N N . ARG A 1 84 ? -4.444 -4.067 20.505 1.00 77.81 84 ARG A N 1
ATOM 694 C CA . ARG A 1 84 ? -3.808 -4.367 21.796 1.00 77.81 84 ARG A CA 1
ATOM 695 C C . ARG A 1 84 ? -4.044 -3.273 22.824 1.00 77.81 84 ARG A C 1
ATOM 697 O O . ARG A 1 84 ? -4.329 -3.585 23.981 1.00 77.81 84 ARG A O 1
ATOM 704 N N . GLU A 1 85 ? -3.952 -2.011 22.417 1.00 76.69 85 GLU A N 1
ATOM 705 C CA . GLU A 1 85 ? -4.228 -0.875 23.294 1.00 76.69 85 GLU A CA 1
ATOM 706 C C . GLU A 1 85 ? -5.666 -0.925 23.822 1.00 76.69 85 GLU A C 1
ATOM 708 O O . GLU A 1 85 ? -5.892 -0.810 25.028 1.00 76.69 85 GLU A O 1
ATOM 713 N N . LEU A 1 86 ? -6.646 -1.183 22.958 1.00 72.56 86 LEU A N 1
ATOM 714 C CA . LEU A 1 86 ? -8.043 -1.271 23.379 1.00 72.56 86 LEU A CA 1
ATOM 715 C C . LEU A 1 86 ? -8.331 -2.457 24.287 1.00 72.56 86 LEU A C 1
ATOM 717 O O . LEU A 1 86 ? -9.040 -2.313 25.289 1.00 72.56 86 LEU A O 1
ATOM 721 N N . ILE A 1 87 ? -7.752 -3.613 23.977 1.00 74.62 87 ILE A N 1
ATOM 722 C CA . ILE A 1 87 ? -7.816 -4.792 24.840 1.00 74.62 87 ILE A CA 1
ATOM 723 C C . ILE A 1 87 ? -7.260 -4.456 26.223 1.00 74.62 87 ILE A C 1
ATOM 725 O O . ILE A 1 87 ? -7.888 -4.764 27.242 1.00 74.62 87 ILE A O 1
ATOM 729 N N . TYR A 1 88 ? -6.112 -3.783 26.276 1.00 75.69 88 TYR A N 1
ATOM 730 C CA . TYR A 1 88 ? -5.501 -3.349 27.524 1.00 75.69 88 TYR A CA 1
ATOM 731 C C . TYR A 1 88 ? -6.402 -2.373 28.291 1.00 75.69 88 TYR A C 1
ATOM 733 O O . TYR A 1 88 ? -6.681 -2.602 29.469 1.00 75.69 88 TYR A O 1
ATOM 741 N N . LEU A 1 89 ? -6.932 -1.332 27.641 1.00 72.31 89 LEU A N 1
ATOM 742 C CA . LEU A 1 89 ? -7.831 -0.357 28.272 1.00 72.31 89 LEU A CA 1
ATOM 743 C C . LEU A 1 89 ? -9.080 -1.020 28.872 1.00 72.31 89 LEU A C 1
ATOM 745 O O . LEU A 1 89 ? -9.519 -0.636 29.958 1.00 72.31 89 LEU A O 1
ATOM 749 N N . ARG A 1 90 ? -9.621 -2.048 28.211 1.00 67.88 90 ARG A N 1
ATOM 750 C CA . ARG A 1 90 ? -10.793 -2.803 28.686 1.00 67.88 90 ARG A CA 1
ATOM 751 C C . ARG A 1 90 ? -10.478 -3.748 29.840 1.00 67.88 90 ARG A C 1
ATOM 753 O O . ARG A 1 90 ? -11.326 -3.957 30.704 1.00 67.88 90 ARG A O 1
ATOM 760 N N . THR A 1 91 ? -9.284 -4.328 29.868 1.00 67.75 91 THR A N 1
ATOM 761 C CA . THR A 1 91 ? -8.925 -5.371 30.841 1.00 67.75 91 THR A CA 1
ATOM 762 C C . THR A 1 91 ? -8.171 -4.841 32.062 1.00 67.75 91 THR A C 1
ATOM 764 O O . THR A 1 91 ? -8.260 -5.445 33.130 1.00 67.75 91 THR A O 1
ATOM 767 N N . LYS A 1 92 ? -7.517 -3.675 31.963 1.00 69.94 92 LYS A N 1
ATOM 768 C CA . LYS A 1 92 ? -6.679 -3.049 33.006 1.00 69.94 92 LYS A CA 1
ATOM 769 C C . LYS A 1 92 ? -7.320 -2.988 34.397 1.00 69.94 92 LYS A C 1
ATOM 771 O O . LYS A 1 92 ? -6.640 -3.209 35.394 1.00 69.94 92 LYS A O 1
ATOM 776 N N . ASN A 1 93 ? -8.612 -2.676 34.485 1.00 62.62 93 ASN A N 1
ATOM 777 C CA . ASN A 1 93 ? -9.302 -2.504 35.771 1.00 62.62 93 ASN A CA 1
ATOM 778 C C . ASN A 1 93 ? -9.979 -3.788 36.282 1.00 62.62 93 ASN A C 1
ATOM 780 O O . ASN A 1 93 ? -10.585 -3.788 37.354 1.00 62.62 93 ASN A O 1
ATOM 784 N N . ILE A 1 94 ? -9.875 -4.900 35.551 1.00 62.25 94 ILE A N 1
ATOM 785 C CA . ILE A 1 94 ? -10.560 -6.151 35.874 1.00 62.25 94 ILE A CA 1
ATOM 786 C C . ILE A 1 94 ? -9.583 -7.067 36.620 1.00 62.25 94 ILE A C 1
ATOM 788 O O . ILE A 1 94 ? -8.967 -7.961 36.050 1.00 62.25 94 ILE A O 1
ATOM 792 N N . ARG A 1 95 ? -9.450 -6.853 37.935 1.00 54.22 95 ARG A N 1
ATOM 793 C CA . ARG A 1 95 ? -8.505 -7.593 38.800 1.00 54.22 95 ARG A CA 1
ATOM 794 C C . ARG A 1 95 ? -8.787 -9.098 38.953 1.00 54.22 95 ARG A C 1
ATOM 796 O O . ARG A 1 95 ? -7.941 -9.789 39.508 1.00 54.22 95 ARG A O 1
ATOM 803 N N . PHE A 1 96 ? -9.936 -9.617 38.501 1.00 50.00 96 PHE A N 1
ATOM 804 C CA . PHE A 1 96 ? -10.402 -10.955 38.911 1.00 50.00 96 PHE A CA 1
ATOM 805 C C . PHE A 1 96 ? -10.923 -11.887 37.802 1.00 50.00 96 PHE A C 1
ATOM 807 O O . PHE A 1 96 ? -11.332 -13.004 38.097 1.00 50.00 96 PHE A O 1
ATOM 814 N N . PHE A 1 97 ? -10.886 -11.489 36.526 1.00 50.75 97 PHE A N 1
ATOM 815 C CA . PHE A 1 97 ? -11.304 -12.359 35.416 1.00 50.75 97 PHE A CA 1
ATOM 816 C C . PHE A 1 97 ? -10.172 -12.522 34.402 1.00 50.75 97 PHE A C 1
ATOM 818 O O . PHE A 1 97 ? -10.138 -11.862 33.365 1.00 50.75 97 PHE A O 1
ATOM 825 N N . ARG A 1 98 ? -9.245 -13.437 34.705 1.00 46.31 98 ARG A N 1
ATOM 826 C CA . ARG A 1 98 ? -8.327 -13.997 33.707 1.00 46.31 98 ARG A CA 1
ATOM 827 C C . ARG A 1 98 ? -9.164 -14.736 32.653 1.00 46.31 98 ARG A C 1
ATOM 829 O O . ARG A 1 98 ? -9.808 -15.726 32.978 1.00 46.31 98 ARG A O 1
ATOM 836 N N . GLY A 1 99 ? -9.191 -14.220 31.424 1.00 48.78 99 GLY A N 1
ATOM 837 C CA . GLY A 1 99 ? -9.642 -14.960 30.235 1.00 48.78 99 GLY A CA 1
ATOM 838 C C . GLY A 1 99 ? -10.976 -14.555 29.593 1.00 48.78 99 GLY A C 1
ATOM 839 O O . GLY A 1 99 ? -11.229 -14.970 28.481 1.00 48.78 99 GLY A O 1
ATOM 840 N N . ARG A 1 100 ? -11.835 -13.725 30.212 1.00 51.62 100 ARG A N 1
ATOM 841 C CA . ARG A 1 100 ? -13.177 -13.409 29.639 1.00 51.62 100 ARG A CA 1
ATOM 842 C C . ARG A 1 100 ? -13.478 -11.919 29.433 1.00 51.62 100 ARG A C 1
ATOM 844 O O . ARG A 1 100 ? -14.634 -11.529 29.304 1.00 51.62 100 ARG A O 1
ATOM 851 N N . GLY A 1 101 ? -12.458 -11.060 29.461 1.00 52.41 101 GLY A N 1
ATOM 852 C CA . GLY A 1 101 ? -12.635 -9.599 29.444 1.00 52.41 101 GLY A CA 1
ATOM 853 C C . GLY A 1 101 ? -12.980 -8.997 28.075 1.00 52.41 101 GLY A C 1
ATOM 854 O O . GLY A 1 101 ? -13.698 -7.999 28.019 1.00 52.41 101 GLY A O 1
ATOM 855 N N . LEU A 1 102 ? -12.503 -9.605 26.983 1.00 54.22 102 LEU A N 1
ATOM 856 C CA . LEU A 1 102 ? -12.660 -9.075 25.622 1.00 54.22 102 LEU A CA 1
ATOM 857 C C . LEU A 1 102 ? -14.102 -9.160 25.096 1.00 54.22 102 LEU A C 1
ATOM 859 O O . LEU A 1 102 ? -14.606 -8.193 24.527 1.00 54.22 102 LEU A O 1
ATOM 863 N N . TYR A 1 103 ? -14.784 -10.279 25.356 1.00 58.16 103 TYR A N 1
ATOM 864 C CA . TYR A 1 103 ? -16.129 -10.583 24.844 1.00 58.16 103 TYR A CA 1
ATOM 865 C C . TYR A 1 103 ? -17.269 -10.213 25.806 1.00 58.16 103 TYR A C 1
ATOM 867 O O . TYR A 1 103 ? -18.357 -10.777 25.732 1.00 58.16 103 TYR A O 1
ATOM 875 N N . ARG A 1 104 ? -17.057 -9.271 26.735 1.00 63.94 104 ARG A N 1
ATOM 876 C CA . ARG A 1 104 ? -18.155 -8.781 27.596 1.00 63.94 104 ARG A CA 1
ATOM 877 C C . ARG A 1 104 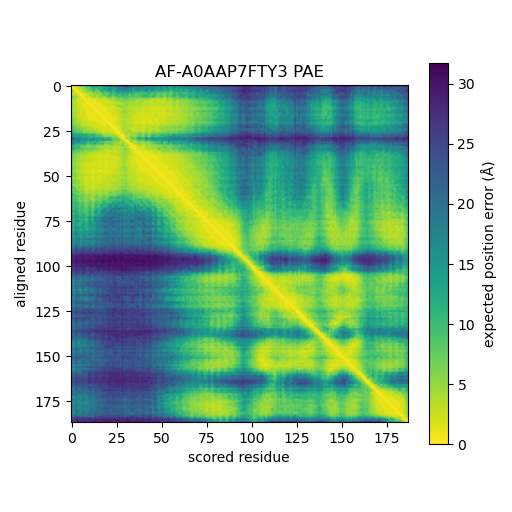? -19.210 -7.973 26.839 1.00 63.94 104 ARG A C 1
ATOM 879 O O . ARG A 1 104 ? -20.328 -7.857 27.322 1.00 63.94 104 ARG A O 1
ATOM 886 N N . SER A 1 105 ? -18.852 -7.437 25.677 1.00 70.62 105 SER A N 1
ATOM 887 C CA . SER A 1 105 ? -19.757 -6.735 24.772 1.00 70.62 105 SER A CA 1
ATOM 888 C C . SER A 1 105 ? -19.550 -7.233 23.345 1.00 70.62 105 SER A C 1
ATOM 890 O O . SER A 1 105 ? -18.434 -7.643 23.022 1.00 70.62 105 SER A O 1
ATOM 892 N N . PRO A 1 106 ? -20.572 -7.177 22.479 1.00 77.81 106 PRO A N 1
ATOM 893 C CA . PRO A 1 106 ? -20.410 -7.423 21.052 1.00 77.81 106 PRO A CA 1
ATOM 894 C C . PRO A 1 106 ? -19.498 -6.379 20.388 1.00 77.81 106 PRO A C 1
ATOM 896 O O . PRO A 1 106 ? -19.444 -5.213 20.796 1.00 77.81 106 PRO A O 1
ATOM 899 N N . TRP A 1 107 ? -18.772 -6.826 19.361 1.00 81.06 107 TRP A N 1
ATOM 900 C CA . TRP A 1 107 ? -17.883 -6.005 18.540 1.00 81.06 107 TRP A CA 1
ATOM 901 C C . TRP A 1 107 ? -18.451 -5.942 17.124 1.00 81.06 107 TRP A C 1
ATOM 903 O O . TRP A 1 107 ? -18.815 -6.972 16.558 1.00 81.06 107 TRP A O 1
ATOM 913 N N . PHE A 1 108 ? -18.509 -4.745 16.553 1.00 82.25 108 PHE A N 1
ATOM 914 C CA . PHE A 1 108 ? -19.042 -4.507 15.218 1.00 82.25 108 PHE A CA 1
ATOM 915 C C . PHE A 1 108 ? -17.986 -3.846 14.347 1.00 82.25 108 PHE A C 1
ATOM 917 O O . PHE A 1 108 ? -17.440 -2.801 14.697 1.00 82.25 108 PHE A O 1
ATOM 924 N N . LEU A 1 109 ? -17.729 -4.450 13.192 1.00 80.44 109 LEU A N 1
ATOM 925 C CA . LEU A 1 109 ? -16.867 -3.892 12.162 1.00 80.44 109 LEU A CA 1
ATOM 926 C C . LEU A 1 109 ? -17.742 -3.244 11.086 1.00 80.44 109 LEU A C 1
ATOM 928 O O . LEU A 1 109 ? -18.559 -3.932 10.472 1.00 80.44 109 LEU A O 1
ATOM 932 N N . THR A 1 110 ? -17.597 -1.938 10.851 1.00 77.12 110 THR A N 1
ATOM 933 C CA . THR A 1 110 ? -18.344 -1.244 9.794 1.00 77.12 110 THR A CA 1
ATOM 934 C C . THR A 1 110 ? -17.542 -1.199 8.501 1.00 77.12 110 THR A C 1
ATOM 936 O O . THR A 1 110 ? -16.469 -0.600 8.433 1.00 77.12 110 THR A O 1
ATOM 939 N N . LEU A 1 111 ? -18.101 -1.812 7.456 1.00 74.19 111 LEU A N 1
ATOM 940 C CA . LEU A 1 111 ? -17.513 -1.914 6.119 1.00 74.19 111 LEU A CA 1
ATOM 941 C C . LEU A 1 111 ? -18.397 -1.232 5.076 1.00 74.19 111 LEU A C 1
ATOM 943 O O . LEU A 1 111 ? -19.597 -1.043 5.278 1.00 74.19 111 LEU A O 1
ATOM 947 N N . GLY A 1 112 ? -17.792 -0.840 3.957 1.00 70.06 112 GLY A N 1
ATOM 948 C CA . GLY A 1 112 ? -18.497 -0.241 2.828 1.00 70.06 112 GLY A CA 1
ATOM 949 C C . GLY A 1 112 ? -17.739 0.904 2.167 1.00 70.06 112 GLY A C 1
ATOM 950 O O . GLY A 1 112 ? -16.743 1.413 2.689 1.00 70.06 112 GLY A O 1
ATOM 951 N N . LEU A 1 113 ? -18.255 1.346 1.021 1.00 70.38 113 LEU A N 1
ATOM 952 C CA . LEU A 1 113 ? -17.644 2.383 0.189 1.00 70.38 113 LEU A CA 1
ATOM 953 C C . LEU A 1 113 ? -17.438 3.711 0.936 1.00 70.38 113 LEU A C 1
ATOM 955 O O . LEU A 1 113 ? -18.112 4.034 1.923 1.00 70.38 113 LEU A O 1
ATOM 959 N N . SER A 1 114 ? -16.485 4.511 0.462 1.00 72.94 114 SER A N 1
ATOM 960 C CA . SER A 1 114 ? -16.299 5.869 0.977 1.00 72.94 114 SER A CA 1
ATOM 961 C C . SER A 1 114 ? -17.568 6.695 0.731 1.00 72.94 114 SER A C 1
ATOM 963 O O . SER A 1 114 ? -18.151 6.633 -0.347 1.00 72.94 114 SER A O 1
ATOM 965 N N . GLY A 1 115 ? -18.032 7.433 1.741 1.00 73.25 115 GLY A N 1
ATOM 966 C CA . GLY A 1 115 ? -19.264 8.224 1.644 1.00 73.25 115 GLY A CA 1
ATOM 967 C C . GLY A 1 115 ? -20.579 7.449 1.816 1.00 73.25 115 GLY A C 1
ATOM 968 O O . GLY A 1 115 ? -21.630 8.077 1.808 1.00 73.25 115 GLY A O 1
ATOM 969 N N . SER A 1 116 ? -20.562 6.133 2.065 1.00 79.25 116 SER A N 1
ATOM 970 C CA . SER A 1 116 ? -21.792 5.339 2.272 1.00 79.25 116 SER A CA 1
ATOM 971 C C . SER A 1 116 ? -22.522 5.597 3.603 1.00 79.25 116 SER A C 1
ATOM 973 O O . SER A 1 116 ? -23.525 4.955 3.893 1.00 79.25 116 SER A O 1
ATOM 975 N N . GLY A 1 117 ? -22.021 6.514 4.437 1.00 80.38 117 GLY A N 1
ATOM 976 C CA . GLY A 1 117 ? -22.647 6.873 5.712 1.00 80.38 117 GLY A CA 1
ATOM 977 C C . GLY A 1 117 ? -22.256 6.008 6.917 1.00 80.38 117 GLY A C 1
ATOM 978 O O . GLY A 1 117 ? -22.875 6.164 7.965 1.00 80.38 117 GLY A O 1
ATOM 979 N N . LYS A 1 118 ? -21.220 5.156 6.828 1.00 82.81 118 LYS A N 1
ATOM 980 C CA . LYS A 1 118 ? -20.731 4.309 7.948 1.00 82.81 118 LYS A CA 1
ATOM 981 C C . LYS A 1 118 ? -20.532 5.097 9.244 1.00 82.81 118 LYS A C 1
ATOM 983 O O . LYS A 1 118 ? -21.203 4.856 10.244 1.00 82.81 118 LYS A O 1
ATOM 988 N N . THR A 1 119 ? -19.690 6.125 9.184 1.00 79.12 119 THR A N 1
ATOM 989 C CA . THR A 1 119 ? -19.399 6.994 10.325 1.00 79.12 119 THR A CA 1
ATOM 990 C C . THR A 1 119 ? -20.641 7.758 10.796 1.00 79.12 119 THR A C 1
ATOM 992 O O . THR A 1 119 ? -20.768 8.055 11.980 1.00 79.12 119 THR A O 1
ATOM 995 N N . THR A 1 120 ? -21.576 8.077 9.893 1.00 84.19 120 THR A N 1
ATOM 996 C CA . THR A 1 120 ? -22.848 8.733 10.239 1.00 84.19 120 THR A CA 1
ATOM 997 C C . THR A 1 120 ? -23.736 7.809 11.067 1.00 84.19 120 THR A C 1
ATOM 999 O O . THR A 1 120 ? -24.295 8.255 12.062 1.00 84.19 120 THR A O 1
ATOM 1002 N N . ILE A 1 121 ? -23.818 6.522 10.718 1.00 83.50 121 ILE A N 1
ATOM 1003 C CA . ILE A 1 121 ? -24.559 5.518 11.496 1.00 83.50 121 ILE A CA 1
ATOM 1004 C C . ILE A 1 121 ? -23.949 5.369 12.891 1.00 83.50 121 ILE A C 1
ATOM 1006 O O . ILE A 1 121 ? -24.679 5.411 13.877 1.00 83.50 121 ILE A O 1
ATOM 1010 N N . VAL A 1 122 ? -22.620 5.271 12.990 1.00 83.00 122 VAL A N 1
ATOM 1011 C CA . VAL A 1 122 ? -21.932 5.166 14.289 1.00 83.00 122 VAL A CA 1
ATOM 1012 C C . VAL A 1 122 ? -22.151 6.422 15.139 1.00 83.00 122 VAL A C 1
ATOM 1014 O O . VAL A 1 122 ? -22.398 6.319 16.333 1.00 83.00 122 VAL A O 1
ATOM 1017 N N . LYS A 1 123 ? -22.122 7.621 14.549 1.00 81.38 123 LYS A N 1
ATOM 1018 C CA . LYS A 1 123 ? -22.363 8.879 15.283 1.00 81.38 123 LYS A CA 1
ATOM 1019 C C . LYS A 1 123 ? -23.817 9.077 15.709 1.00 81.38 123 LYS A C 1
ATOM 1021 O O . LYS A 1 123 ? -24.050 9.713 16.730 1.00 81.38 123 LYS A O 1
ATOM 1026 N N . ASN A 1 124 ? -24.764 8.569 14.925 1.00 83.56 124 ASN A N 1
ATOM 1027 C CA . ASN A 1 124 ? -26.196 8.745 15.167 1.00 83.56 124 ASN A CA 1
ATOM 1028 C C . ASN A 1 124 ? -26.829 7.562 15.908 1.00 83.56 124 ASN A C 1
ATOM 1030 O O . ASN A 1 124 ? -28.035 7.576 16.154 1.00 83.56 124 ASN A O 1
ATOM 1034 N N . CYS A 1 125 ? -26.056 6.534 16.264 1.00 79.81 125 CYS A N 1
ATOM 1035 C CA . CYS A 1 125 ? -26.553 5.521 17.178 1.00 79.81 125 CYS A CA 1
ATOM 1036 C C . CYS A 1 125 ? -26.729 6.156 18.566 1.00 79.81 125 CYS A C 1
ATOM 1038 O O . CYS A 1 125 ? -25.895 6.942 19.012 1.00 79.81 125 CYS A O 1
ATOM 1040 N N . ASN A 1 126 ? -27.836 5.846 19.244 1.00 81.75 126 ASN A N 1
ATOM 1041 C CA . ASN A 1 126 ? -28.155 6.397 20.565 1.00 81.75 126 ASN A CA 1
ATOM 1042 C C . ASN A 1 126 ? -27.335 5.701 21.670 1.00 81.75 126 ASN A C 1
ATOM 1044 O O . ASN A 1 126 ? -27.881 5.171 22.635 1.00 81.75 126 ASN A O 1
ATOM 1048 N N . ILE A 1 127 ? -26.020 5.614 21.463 1.00 80.94 127 ILE A N 1
ATOM 1049 C CA . ILE A 1 127 ? -25.062 4.923 22.317 1.00 80.94 127 ILE A CA 1
ATOM 1050 C C . ILE A 1 127 ? -24.037 5.947 22.783 1.00 80.94 127 ILE A C 1
ATOM 1052 O O . ILE A 1 127 ? -23.395 6.632 21.986 1.00 80.94 127 ILE A O 1
ATOM 1056 N N . HIS A 1 128 ? -23.857 6.031 24.096 1.00 80.25 128 HIS A N 1
ATOM 1057 C CA . HIS A 1 128 ? -22.836 6.881 24.686 1.00 80.25 128 HIS A CA 1
ATOM 1058 C C . HIS A 1 128 ? -21.484 6.160 24.674 1.00 80.25 128 HIS A C 1
ATOM 1060 O O . HIS A 1 128 ? -21.264 5.200 25.413 1.00 80.25 128 HIS A O 1
ATOM 1066 N N . PHE A 1 129 ? -20.576 6.620 23.814 1.00 80.12 129 PHE A N 1
ATOM 1067 C CA . PHE A 1 129 ? -19.204 6.121 23.756 1.00 80.12 129 PHE A CA 1
ATOM 1068 C C . PHE A 1 129 ? -18.332 6.828 24.792 1.00 80.12 129 PHE A C 1
ATOM 1070 O O . PHE A 1 129 ? -18.204 8.052 24.778 1.00 80.12 129 PHE A O 1
ATOM 1077 N N . ASN A 1 130 ? -17.703 6.045 25.666 1.00 73.56 130 ASN A N 1
ATOM 1078 C CA . ASN A 1 130 ? -16.830 6.558 26.726 1.00 73.56 130 ASN A CA 1
ATOM 1079 C C . ASN A 1 130 ? -15.379 6.691 26.258 1.00 73.56 130 ASN A C 1
ATOM 1081 O O . ASN A 1 130 ? -14.599 7.431 26.855 1.00 73.56 130 ASN A O 1
ATOM 1085 N N . SER A 1 131 ? -15.009 5.976 25.197 1.00 69.00 131 SER A N 1
ATOM 1086 C CA . SER A 1 131 ? -13.721 6.125 24.539 1.00 69.00 131 SER A CA 1
ATOM 1087 C C . SER A 1 131 ? -13.903 6.221 23.031 1.00 69.00 131 SER A C 1
ATOM 1089 O O . SER A 1 131 ? -14.673 5.480 22.413 1.00 69.00 131 SER A O 1
ATOM 1091 N N . LYS A 1 132 ? -13.166 7.164 22.446 1.00 76.38 132 LYS A N 1
ATOM 1092 C CA . LYS A 1 132 ? -13.033 7.317 21.006 1.00 76.38 132 LYS A CA 1
ATOM 1093 C C . LYS A 1 132 ? -11.555 7.419 20.666 1.00 76.38 132 LYS A C 1
ATOM 1095 O O . LYS A 1 132 ? -10.873 8.306 21.174 1.00 76.38 132 LYS A O 1
ATOM 1100 N N . TYR A 1 133 ? -11.093 6.542 19.789 1.00 71.06 133 TYR A N 1
ATOM 1101 C CA . TYR A 1 133 ? -9.789 6.651 19.150 1.00 71.06 133 TYR A CA 1
ATOM 1102 C C . TYR A 1 133 ? -10.008 6.918 17.668 1.00 71.06 133 TYR A C 1
ATOM 1104 O O . TYR A 1 133 ? -10.923 6.354 17.071 1.00 71.06 133 TYR A O 1
ATOM 1112 N N . SER A 1 134 ? -9.232 7.828 17.092 1.00 69.94 134 SER A N 1
ATOM 1113 C CA . SER A 1 134 ? -9.419 8.220 15.703 1.00 69.94 134 SER A CA 1
ATOM 1114 C C . SER A 1 134 ? -8.072 8.416 15.033 1.00 69.94 134 SER A C 1
ATOM 1116 O O . SER A 1 134 ? -7.327 9.327 15.395 1.00 69.94 134 SER A O 1
ATOM 1118 N N . GLU A 1 135 ? -7.768 7.566 14.058 1.00 64.62 135 GLU A N 1
ATOM 1119 C CA . GLU A 1 135 ? -6.604 7.734 13.184 1.00 64.62 135 GLU A CA 1
ATOM 1120 C C . GLU A 1 135 ? -6.933 8.581 11.953 1.00 64.62 135 GLU A C 1
ATOM 1122 O O . GLU A 1 135 ? -6.032 8.960 11.196 1.00 64.62 135 GLU A O 1
ATOM 1127 N N . THR A 1 136 ? -8.216 8.881 11.721 1.00 62.69 136 THR A N 1
ATOM 1128 C CA . THR A 1 136 ? -8.649 9.635 10.548 1.00 62.69 136 THR A CA 1
ATOM 1129 C C . THR A 1 136 ? -8.075 11.048 10.514 1.00 62.69 136 THR A C 1
ATOM 1131 O O . THR A 1 136 ? -8.579 12.002 11.103 1.00 62.69 136 THR A O 1
ATOM 1134 N N . SER A 1 137 ? -7.040 11.217 9.694 1.00 53.94 137 SER A N 1
ATOM 1135 C CA . SER A 1 137 ? -6.684 12.507 9.115 1.00 53.94 137 SER A CA 1
ATOM 1136 C C . SER A 1 137 ? -7.437 12.674 7.797 1.00 53.94 137 SER A C 1
ATOM 1138 O O . SER A 1 137 ? -7.293 11.854 6.891 1.00 53.94 137 SER A O 1
ATOM 1140 N N . ALA A 1 138 ? -8.194 13.765 7.649 1.00 50.06 138 ALA A N 1
ATOM 1141 C CA . ALA A 1 138 ? -9.019 14.071 6.470 1.00 50.06 138 ALA A CA 1
ATOM 1142 C C . ALA A 1 138 ? -8.262 14.114 5.116 1.00 50.06 138 ALA A C 1
ATOM 1144 O O . ALA A 1 138 ? -8.879 14.295 4.070 1.00 50.06 138 ALA A O 1
ATOM 1145 N N . LYS A 1 139 ? -6.930 13.967 5.117 1.00 50.12 139 LYS A N 1
ATOM 1146 C CA . LYS A 1 139 ? -6.053 14.002 3.932 1.00 50.12 139 LYS A CA 1
ATOM 1147 C C . LYS A 1 139 ? -5.403 12.656 3.583 1.00 50.12 139 LYS A C 1
ATOM 1149 O O . LYS A 1 139 ? -4.589 12.596 2.666 1.00 50.12 139 LYS A O 1
ATOM 1154 N N . SER A 1 140 ? -5.718 11.590 4.311 1.00 55.53 140 SER A N 1
ATOM 1155 C CA . SER A 1 140 ? -5.106 10.275 4.128 1.00 55.53 140 SER A CA 1
ATOM 1156 C C . SER A 1 140 ? -5.842 9.448 3.062 1.00 55.53 140 SER A C 1
ATOM 1158 O O . SER A 1 140 ? -7.026 9.172 3.211 1.00 55.53 140 SER A O 1
ATOM 1160 N N . ASN A 1 141 ? -5.143 8.999 2.010 1.00 58.88 141 ASN A N 1
ATOM 1161 C CA . ASN A 1 141 ? -5.620 7.922 1.116 1.00 58.88 141 ASN A CA 1
ATOM 1162 C C . ASN A 1 141 ? -5.398 6.518 1.724 1.00 58.88 141 ASN A C 1
ATOM 1164 O O . ASN A 1 141 ? -5.584 5.511 1.047 1.00 58.88 141 ASN A O 1
ATOM 1168 N N . LYS A 1 142 ? -4.946 6.449 2.978 1.00 66.31 142 LYS A N 1
ATOM 1169 C CA . LYS A 1 142 ? -4.552 5.220 3.667 1.00 66.31 142 LYS A CA 1
ATOM 1170 C C . LYS A 1 142 ? -5.713 4.684 4.506 1.00 66.31 142 LYS A C 1
ATOM 1172 O O . LYS A 1 142 ? -6.501 5.509 4.980 1.00 66.31 142 LYS A O 1
ATOM 1177 N N . PRO A 1 143 ? -5.817 3.358 4.719 1.00 66.88 143 PRO A N 1
ATOM 1178 C CA . PRO A 1 143 ? -6.790 2.815 5.652 1.00 66.88 143 PRO A CA 1
ATOM 1179 C C . PRO A 1 143 ? -6.488 3.374 7.037 1.00 66.88 143 PRO A C 1
ATOM 1181 O O . PRO A 1 143 ? -5.336 3.413 7.470 1.00 66.88 143 PRO A O 1
ATOM 1184 N N . THR A 1 144 ? -7.528 3.847 7.698 1.00 71.88 144 THR A N 1
ATOM 1185 C CA . THR A 1 144 ? -7.478 4.369 9.061 1.00 71.88 144 THR A CA 1
ATOM 1186 C C . THR A 1 144 ? -8.540 3.660 9.870 1.00 71.88 144 THR A C 1
ATOM 1188 O O . THR A 1 144 ? -9.615 3.355 9.347 1.00 71.88 144 THR A O 1
ATOM 1191 N N . PHE A 1 145 ? -8.223 3.377 11.127 1.00 75.19 145 PHE A N 1
ATOM 1192 C CA . PHE A 1 145 ? -9.127 2.670 12.018 1.00 75.19 145 PHE A CA 1
ATOM 1193 C C . PHE A 1 145 ? -9.606 3.632 13.097 1.00 75.19 145 PHE A C 1
ATOM 1195 O O . PHE A 1 145 ? -8.834 4.074 13.948 1.00 75.19 145 PHE A O 1
ATOM 1202 N N . ASP A 1 146 ? -10.890 3.960 13.049 1.00 79.19 146 ASP A N 1
ATOM 1203 C CA . ASP A 1 146 ? -11.558 4.709 14.100 1.00 79.19 146 ASP A CA 1
ATOM 1204 C C . ASP A 1 146 ? -12.317 3.737 15.001 1.00 79.19 146 ASP A C 1
ATOM 1206 O O . ASP A 1 146 ? -12.896 2.752 14.548 1.00 79.19 146 ASP A O 1
ATOM 1210 N N . TRP A 1 147 ? -12.313 4.003 16.300 1.00 80.56 147 TRP A N 1
ATOM 1211 C CA . TRP A 1 147 ? -12.863 3.091 17.290 1.00 80.56 147 TRP A CA 1
ATOM 1212 C C . TRP A 1 147 ? -13.745 3.853 18.247 1.00 80.56 147 TRP A C 1
ATOM 1214 O O . TRP A 1 147 ? -13.389 4.929 18.734 1.00 80.56 147 TRP A O 1
ATOM 1224 N N . TYR A 1 148 ? -14.887 3.254 18.541 1.00 83.12 148 TYR A N 1
ATOM 1225 C CA . TYR A 1 148 ? -15.899 3.815 19.411 1.00 83.12 148 TYR A CA 1
ATOM 1226 C C . TYR A 1 148 ? -16.294 2.725 20.393 1.00 83.12 148 TYR A C 1
ATOM 1228 O O . TYR A 1 148 ? -16.875 1.717 19.995 1.00 83.12 148 TYR A O 1
ATOM 1236 N N . SER A 1 149 ? -15.949 2.884 21.670 1.00 79.00 149 SER A N 1
ATOM 1237 C CA . SER A 1 149 ? -16.245 1.869 22.681 1.00 79.00 149 SER A CA 1
ATOM 1238 C C . SER A 1 149 ? -17.060 2.450 23.831 1.00 79.00 149 SER A C 1
ATOM 1240 O O . SER A 1 149 ? -16.815 3.550 24.337 1.00 79.00 149 SER A O 1
ATOM 1242 N N . SER A 1 150 ? -18.067 1.687 24.231 1.00 80.19 150 SER A N 1
ATOM 1243 C CA . SER A 1 150 ? -18.839 1.850 25.454 1.00 80.19 150 SER A CA 1
ATOM 1244 C C . SER A 1 150 ? -18.735 0.554 26.271 1.00 80.19 150 SER A C 1
ATOM 1246 O O . SER A 1 150 ? -18.202 -0.447 25.781 1.00 80.19 150 SER A O 1
ATOM 1248 N N . PRO A 1 151 ? -19.219 0.519 27.522 1.00 76.00 151 PRO A N 1
ATOM 1249 C CA . PRO A 1 151 ? -19.311 -0.731 28.274 1.00 76.00 151 PRO A CA 1
ATOM 1250 C C . PRO A 1 151 ? -20.062 -1.838 27.512 1.00 76.00 151 PRO A C 1
ATOM 1252 O O . PRO A 1 151 ? -19.652 -2.997 27.586 1.00 76.00 151 PRO A O 1
ATOM 1255 N N . ASP A 1 152 ? -21.070 -1.461 26.719 1.00 78.50 152 ASP A N 1
ATOM 1256 C CA . ASP A 1 152 ? -22.038 -2.372 26.099 1.00 78.50 152 ASP A CA 1
ATOM 1257 C C . ASP A 1 152 ? -21.721 -2.746 24.649 1.00 78.50 152 ASP A C 1
ATOM 1259 O O . ASP A 1 152 ? -22.230 -3.752 24.162 1.00 78.50 152 ASP A O 1
ATOM 1263 N N . ILE A 1 153 ? -20.895 -1.971 23.937 1.00 83.56 153 ILE A N 1
ATOM 1264 C CA . ILE A 1 153 ? -20.574 -2.223 22.525 1.00 83.56 153 ILE A CA 1
ATOM 1265 C C . ILE A 1 153 ? -19.214 -1.634 22.138 1.00 83.56 153 ILE A C 1
ATOM 1267 O O . ILE A 1 153 ? -18.789 -0.606 22.669 1.00 83.56 153 ILE A O 1
ATOM 1271 N N . THR A 1 154 ? -18.558 -2.246 21.155 1.00 81.56 154 THR A N 1
ATOM 1272 C CA . THR A 1 154 ? -17.396 -1.655 20.479 1.00 81.56 154 THR A CA 1
ATOM 1273 C C . THR A 1 154 ? -17.640 -1.626 18.976 1.00 81.56 154 THR A C 1
ATOM 1275 O O . THR A 1 154 ? -17.918 -2.662 18.379 1.00 81.56 154 THR A O 1
ATOM 1278 N N . PHE A 1 155 ? -17.507 -0.452 18.362 1.00 85.00 155 PHE A N 1
ATOM 1279 C CA . PHE A 1 155 ? -17.462 -0.283 16.914 1.00 85.00 155 PHE A CA 1
ATOM 1280 C C . PHE A 1 155 ? -16.036 -0.024 16.446 1.00 85.00 155 PHE A C 1
ATOM 1282 O O . PHE A 1 155 ? -15.303 0.762 17.051 1.00 85.00 155 PHE A O 1
ATOM 1289 N N . ILE A 1 156 ? -15.696 -0.655 15.331 1.00 81.06 156 ILE A N 1
ATOM 1290 C CA . ILE A 1 156 ? -14.479 -0.434 14.563 1.00 81.06 156 ILE A CA 1
ATOM 1291 C C . ILE A 1 156 ? -14.922 0.091 13.198 1.00 81.06 156 ILE A C 1
ATOM 1293 O O . ILE A 1 156 ? -15.553 -0.634 12.428 1.00 81.06 156 ILE A O 1
ATOM 1297 N N . ASP A 1 157 ? -14.624 1.354 12.914 1.00 79.75 157 ASP A N 1
ATOM 1298 C CA . ASP A 1 157 ? -14.896 2.004 11.636 1.00 79.75 157 ASP A CA 1
ATOM 1299 C C . ASP A 1 157 ? -13.618 2.053 10.803 1.00 79.75 157 ASP A C 1
ATOM 1301 O O . ASP A 1 157 ? -12.675 2.787 11.108 1.00 79.75 157 ASP A O 1
ATOM 1305 N N . ILE A 1 158 ? -13.579 1.236 9.748 1.00 75.62 158 ILE A N 1
ATOM 1306 C CA . ILE A 1 158 ? -12.492 1.267 8.776 1.00 75.62 158 ILE A CA 1
ATOM 1307 C C . ILE A 1 158 ? -12.792 2.392 7.789 1.00 75.62 158 ILE A C 1
ATOM 1309 O O . ILE A 1 158 ? -13.617 2.258 6.876 1.00 75.62 158 ILE A O 1
ATOM 1313 N N . ASN A 1 159 ? -12.077 3.503 7.929 1.00 70.69 159 ASN A N 1
ATOM 1314 C CA . ASN A 1 159 ? -12.084 4.540 6.918 1.00 70.69 159 ASN A CA 1
ATOM 1315 C C . ASN A 1 159 ? -10.973 4.263 5.905 1.00 70.69 159 ASN A C 1
ATOM 1317 O O . ASN A 1 159 ? -9.801 4.588 6.110 1.00 70.69 159 ASN A O 1
ATOM 1321 N N . PHE A 1 160 ? -11.369 3.641 4.799 1.00 64.19 160 PHE A N 1
ATOM 1322 C CA . PHE A 1 160 ? -10.529 3.438 3.632 1.00 64.19 160 PHE A CA 1
ATOM 1323 C C . PHE A 1 160 ? -11.190 4.071 2.409 1.00 64.19 160 PHE A C 1
ATOM 1325 O O . PHE A 1 160 ? -12.386 3.887 2.150 1.00 64.19 160 PHE A O 1
ATOM 1332 N N . LYS A 1 161 ? -10.416 4.845 1.642 1.00 56.94 161 LYS A N 1
ATOM 1333 C CA . LYS A 1 161 ? -10.877 5.414 0.376 1.00 56.94 161 LYS A CA 1
ATOM 1334 C C . LYS A 1 161 ? -10.803 4.333 -0.699 1.00 56.94 161 LYS A C 1
ATOM 1336 O O . LYS A 1 161 ? -9.879 4.302 -1.501 1.00 56.94 161 LYS A O 1
ATOM 1341 N N . LEU A 1 162 ? -11.784 3.438 -0.679 1.00 53.28 162 LEU A N 1
ATOM 1342 C CA . LEU A 1 162 ? -11.961 2.415 -1.701 1.00 53.28 162 LEU A CA 1
ATOM 1343 C C . LEU A 1 162 ? -12.277 3.092 -3.038 1.00 53.28 162 LEU A C 1
ATOM 1345 O O . LEU A 1 162 ? -13.319 3.732 -3.187 1.00 53.28 162 LEU A O 1
ATOM 1349 N N . THR A 1 163 ? -11.382 2.959 -4.012 1.00 49.34 163 THR A N 1
ATOM 1350 C CA . THR A 1 163 ? -11.734 3.112 -5.428 1.00 49.34 163 THR A CA 1
ATOM 1351 C C . THR A 1 163 ? -12.358 1.809 -5.922 1.00 49.34 163 THR A C 1
ATOM 1353 O O . THR A 1 163 ? -11.884 0.734 -5.564 1.00 49.34 163 THR A O 1
ATOM 1356 N N . GLU A 1 164 ? -13.395 1.889 -6.762 1.00 49.31 164 GLU A N 1
ATOM 1357 C CA . GLU A 1 164 ? -14.210 0.748 -7.234 1.00 49.31 164 GLU A CA 1
ATOM 1358 C C . GLU A 1 164 ? -13.418 -0.415 -7.872 1.00 49.31 164 GLU A C 1
ATOM 1360 O O . GLU A 1 164 ? -13.945 -1.518 -8.004 1.00 49.31 164 GLU A O 1
ATOM 1365 N N . VAL A 1 165 ? -12.153 -0.184 -8.232 1.00 49.09 165 VAL A N 1
ATOM 1366 C CA . VAL A 1 165 ? -11.253 -1.122 -8.918 1.00 49.09 165 VAL A CA 1
ATOM 1367 C C . VAL A 1 165 ? -10.693 -2.228 -7.995 1.00 49.09 165 VAL A C 1
ATOM 1369 O O . VAL A 1 165 ? -10.302 -3.277 -8.497 1.00 49.09 165 VAL A O 1
ATOM 1372 N N . ASN A 1 166 ? -10.727 -2.075 -6.661 1.00 54.97 166 ASN A N 1
ATOM 1373 C CA . ASN A 1 166 ? -9.991 -2.955 -5.725 1.00 54.97 166 ASN A CA 1
ATOM 1374 C C . ASN A 1 166 ? -10.873 -3.854 -4.825 1.00 54.97 166 ASN A C 1
ATOM 1376 O O . ASN A 1 166 ? -10.530 -4.123 -3.676 1.00 54.97 166 ASN A O 1
ATOM 1380 N N . ARG A 1 167 ? -12.002 -4.380 -5.327 1.00 52.88 167 ARG A N 1
ATOM 1381 C CA . ARG A 1 167 ? -12.894 -5.266 -4.533 1.00 52.88 167 ARG A CA 1
ATOM 1382 C C . ARG A 1 167 ? -12.239 -6.575 -4.055 1.00 52.88 167 ARG A C 1
ATOM 1384 O O . ARG A 1 167 ? -12.632 -7.111 -3.028 1.00 52.88 167 ARG A O 1
ATOM 1391 N N . VAL A 1 168 ? -11.248 -7.097 -4.785 1.00 54.22 168 VAL A N 1
ATOM 1392 C CA . VAL A 1 168 ? -10.506 -8.314 -4.384 1.00 54.22 168 VAL A CA 1
ATOM 1393 C C . VAL A 1 168 ? -9.579 -8.031 -3.196 1.00 54.22 168 VAL A C 1
ATOM 1395 O O . VAL A 1 168 ? -9.448 -8.864 -2.302 1.00 54.22 168 VAL A O 1
ATOM 1398 N N . GLU A 1 169 ? -8.993 -6.833 -3.138 1.00 61.94 169 GLU A N 1
ATOM 1399 C CA . GLU A 1 169 ? -8.162 -6.415 -2.005 1.00 61.94 169 GLU A CA 1
ATOM 1400 C C . GLU A 1 169 ? -9.005 -6.227 -0.732 1.00 61.94 169 GLU A C 1
ATOM 1402 O O . GLU A 1 169 ? -8.539 -6.565 0.353 1.00 61.94 169 GLU A O 1
ATOM 1407 N N . GLU A 1 170 ? -10.265 -5.785 -0.858 1.00 59.25 170 GLU A N 1
ATOM 1408 C CA . GLU A 1 170 ? -11.202 -5.609 0.266 1.00 59.25 170 GLU A CA 1
ATOM 1409 C C . GLU A 1 170 ? -11.475 -6.917 1.020 1.00 59.25 170 GLU A C 1
ATOM 1411 O O . GLU A 1 170 ? -11.380 -6.946 2.247 1.00 59.25 170 GLU A O 1
ATOM 1416 N N . ALA A 1 171 ? -11.757 -8.007 0.300 1.00 65.69 171 ALA A N 1
ATOM 1417 C CA . ALA A 1 171 ? -11.996 -9.314 0.913 1.00 65.69 171 ALA A CA 1
ATOM 1418 C C . ALA A 1 171 ? -10.752 -9.819 1.661 1.00 65.69 171 ALA A C 1
ATOM 1420 O O . ALA A 1 171 ? -10.839 -10.243 2.809 1.00 65.69 171 ALA A O 1
ATOM 1421 N N . SER A 1 172 ? -9.574 -9.679 1.046 1.00 70.75 172 SER A N 1
ATOM 1422 C CA . SER A 1 172 ? -8.319 -10.101 1.671 1.00 70.75 172 SER A CA 1
ATOM 1423 C C . SER A 1 172 ? -7.960 -9.263 2.905 1.00 70.75 172 SER A C 1
ATOM 1425 O O . SER A 1 172 ? -7.474 -9.800 3.899 1.00 70.75 172 SER A O 1
ATOM 1427 N N . LEU A 1 173 ? -8.231 -7.953 2.887 1.00 69.56 173 LEU A N 1
ATOM 1428 C CA . LEU A 1 173 ? -8.018 -7.076 4.037 1.00 69.56 173 LEU A CA 1
ATOM 1429 C C . LEU A 1 173 ? -8.975 -7.430 5.176 1.00 69.56 173 LEU A C 1
ATOM 1431 O O . LEU A 1 173 ? -8.563 -7.448 6.333 1.00 69.56 173 LEU A O 1
ATOM 1435 N N . PHE A 1 174 ? -10.226 -7.758 4.852 1.00 72.06 174 PHE A N 1
ATOM 1436 C CA . PHE A 1 174 ? -11.203 -8.230 5.826 1.00 72.06 174 PHE A CA 1
ATOM 1437 C C . PHE A 1 174 ? -10.757 -9.530 6.500 1.00 72.06 174 PHE A C 1
ATOM 1439 O O . PHE A 1 174 ? -10.716 -9.581 7.729 1.00 72.06 174 PHE A O 1
ATOM 1446 N N . ASP A 1 175 ? -10.360 -10.539 5.724 1.00 78.00 175 ASP A N 1
ATOM 1447 C CA . ASP A 1 175 ? -9.896 -11.820 6.267 1.00 78.00 175 ASP A CA 1
ATOM 1448 C C . ASP A 1 175 ? -8.699 -11.618 7.206 1.00 78.00 175 ASP A C 1
ATOM 1450 O O . ASP A 1 175 ? -8.692 -12.115 8.334 1.00 78.00 175 ASP A O 1
ATOM 1454 N N . ASN A 1 176 ? -7.740 -10.781 6.800 1.00 77.94 176 ASN A N 1
ATOM 1455 C CA . ASN A 1 176 ? -6.579 -10.447 7.621 1.00 77.94 176 ASN A CA 1
ATOM 1456 C C . ASN A 1 176 ? -6.952 -9.695 8.908 1.00 77.94 176 ASN A C 1
ATOM 1458 O O . ASN A 1 176 ? -6.393 -9.981 9.966 1.00 77.94 176 ASN A O 1
ATOM 1462 N N . VAL A 1 177 ? -7.903 -8.756 8.853 1.00 75.50 177 VAL A N 1
ATOM 1463 C CA . VAL A 1 177 ? -8.420 -8.047 10.037 1.00 75.50 177 VAL A CA 1
ATOM 1464 C C . VAL A 1 177 ? -9.085 -9.025 11.002 1.00 75.50 177 VAL A C 1
ATOM 1466 O O . VAL A 1 177 ? -8.814 -8.981 12.203 1.00 75.50 177 VAL A O 1
ATOM 1469 N N . ILE A 1 178 ? -9.924 -9.927 10.496 1.00 78.38 178 ILE A N 1
ATOM 1470 C CA . ILE A 1 178 ? -10.608 -10.936 11.306 1.00 78.38 178 ILE A CA 1
ATOM 1471 C C . ILE A 1 178 ? -9.604 -11.892 11.952 1.00 78.38 178 ILE A C 1
ATOM 1473 O O . ILE A 1 178 ? -9.715 -12.178 13.145 1.00 78.38 178 ILE A O 1
ATOM 1477 N N . ASP A 1 179 ? -8.607 -12.362 11.209 1.00 83.12 179 ASP A N 1
ATOM 1478 C CA . ASP A 1 179 ? -7.582 -13.256 11.746 1.00 83.12 179 ASP A CA 1
ATOM 1479 C C . ASP A 1 179 ? -6.700 -12.569 12.787 1.00 83.12 179 ASP A C 1
ATOM 1481 O O . ASP A 1 179 ? -6.355 -13.173 13.806 1.00 83.12 179 ASP A O 1
ATOM 1485 N N . LEU A 1 180 ? -6.412 -11.282 12.602 1.00 78.19 180 LEU A N 1
ATOM 1486 C CA . LEU A 1 180 ? -5.712 -10.481 13.596 1.00 78.19 180 LEU A CA 1
ATOM 1487 C C . LEU A 1 180 ? -6.547 -10.306 14.872 1.00 78.19 180 LEU A C 1
ATOM 1489 O O . LEU A 1 180 ? -6.024 -10.487 15.971 1.00 78.19 180 LEU A O 1
ATOM 1493 N N . ILE A 1 181 ? -7.850 -10.029 14.741 1.00 74.44 181 ILE A N 1
ATOM 1494 C CA . ILE A 1 181 ? -8.771 -9.967 15.883 1.00 74.44 181 ILE A CA 1
ATOM 1495 C C . ILE A 1 181 ? -8.774 -11.308 16.618 1.00 74.44 181 ILE A C 1
ATOM 1497 O O . ILE A 1 181 ? -8.592 -11.315 17.831 1.00 74.44 181 ILE A O 1
ATOM 1501 N N . LYS A 1 182 ? -8.913 -12.443 15.918 1.00 77.81 182 LYS A N 1
ATOM 1502 C CA . LYS A 1 182 ? -8.877 -13.782 16.537 1.00 77.81 182 LYS A CA 1
ATOM 1503 C C . LYS A 1 182 ? -7.561 -14.045 17.268 1.00 77.81 182 LYS A C 1
ATOM 1505 O O . LYS A 1 182 ? -7.576 -14.574 18.374 1.00 77.81 182 LYS A O 1
ATOM 1510 N N . LYS A 1 183 ? -6.429 -13.677 16.662 1.00 79.81 183 LYS A N 1
ATOM 1511 C CA . LYS A 1 183 ? -5.092 -13.873 17.236 1.00 79.81 183 LYS A CA 1
ATOM 1512 C C . LYS A 1 183 ? -4.894 -13.074 18.522 1.00 79.81 183 LYS A C 1
ATOM 1514 O O . LYS A 1 183 ? -4.336 -13.593 19.484 1.00 79.81 183 LYS A O 1
ATOM 1519 N N . GLU A 1 184 ? -5.316 -11.814 18.525 1.00 71.25 184 GLU A N 1
ATOM 1520 C CA . GLU A 1 184 ? -5.125 -10.900 19.656 1.00 71.25 184 GLU A CA 1
ATOM 1521 C C . GLU A 1 184 ? -6.223 -11.042 20.726 1.00 71.25 184 GLU A C 1
ATOM 1523 O O . GLU A 1 184 ? -6.065 -10.545 21.839 1.00 71.25 184 GLU A O 1
ATOM 1528 N N . SER A 1 185 ? -7.310 -11.756 20.422 1.00 63.38 185 SER A N 1
ATOM 1529 C CA . SER A 1 185 ? -8.437 -12.030 21.320 1.00 63.38 185 SER A CA 1
ATOM 1530 C C . SER A 1 185 ? -8.381 -13.469 21.851 1.00 63.38 185 SER A C 1
ATOM 1532 O O . SER A 1 185 ? -9.130 -14.315 21.355 1.00 63.38 185 SER A O 1
ATOM 1534 N N . PRO A 1 186 ? -7.526 -13.792 22.844 1.00 51.97 186 PRO A N 1
ATOM 1535 C CA . PRO A 1 186 ? -7.490 -15.135 23.405 1.00 51.97 186 PRO A CA 1
ATO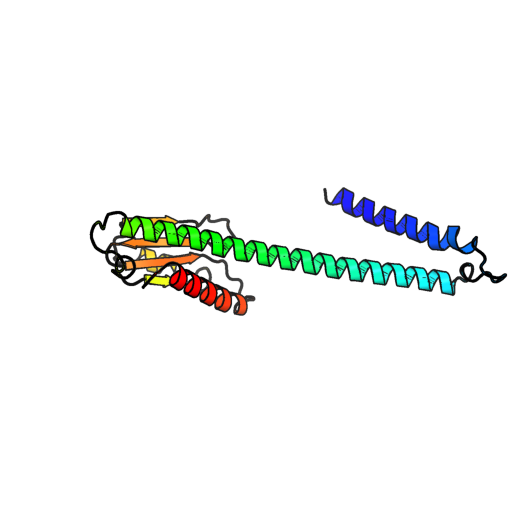M 1536 C C . PRO A 1 186 ? -8.851 -15.466 24.028 1.00 51.97 186 PRO A C 1
ATOM 1538 O O . PRO A 1 186 ? -9.375 -14.702 24.844 1.00 51.97 186 PRO A O 1
ATOM 1541 N N . SER A 1 187 ? -9.418 -16.587 23.582 1.00 48.78 187 SER A N 1
ATOM 1542 C CA . SER A 1 187 ? -10.609 -17.242 24.137 1.00 48.78 187 SER A CA 1
ATOM 1543 C C . SER A 1 187 ? -10.435 -17.639 25.598 1.00 48.78 187 SER A C 1
ATOM 1545 O O . SER A 1 187 ? -9.331 -18.143 25.915 1.00 48.78 187 SER A O 1
#

Solvent-accessible surface area (backbone atoms only — not comparable to full-atom values): 10863 Å² total; per-residue (Å²): 113,70,71,62,52,55,50,52,53,52,52,51,53,55,52,51,50,47,41,50,73,61,55,41,43,75,53,68,57,92,92,38,61,66,45,58,37,67,69,50,40,51,50,52,51,50,52,50,52,53,51,51,52,52,54,48,52,53,49,53,51,52,51,52,51,52,48,52,50,52,54,51,51,51,47,54,51,52,52,51,51,55,50,51,51,51,54,44,70,66,38,73,83,53,90,82,56,92,60,62,57,81,75,72,28,61,75,43,78,48,81,73,60,61,88,72,46,64,68,54,53,66,68,68,43,100,66,79,61,81,44,75,49,74,58,75,54,100,83,61,81,51,75,25,62,28,36,41,31,34,87,70,36,35,42,39,40,58,51,37,68,64,58,92,88,48,65,71,57,51,55,54,51,48,52,52,50,52,51,48,49,54,69,76,49,70,113

pLDDT: mean 75.98, std 12.88, range [46.31, 96.31]